Protein AF-0000000083150020 (afdb_homodimer)

Structure (mmCIF, N/CA/C/O backbone):
data_AF-0000000083150020-model_v1
#
loop_
_entity.id
_entity.type
_entity.pdbx_description
1 polymer 5-3-deoxyribonucleotidase
#
loop_
_atom_site.group_PDB
_atom_site.id
_atom_site.type_symbol
_atom_site.label_atom_id
_atom_site.label_alt_id
_atom_site.label_comp_id
_atom_site.label_asym_id
_atom_site.label_entity_id
_atom_site.label_seq_id
_atom_site.pdbx_PDB_ins_code
_atom_site.Cartn_x
_atom_site.Cartn_y
_atom_site.Cartn_z
_atom_site.occupancy
_atom_site.B_iso_or_equiv
_atom_site.auth_seq_id
_atom_site.auth_comp_id
_atom_site.auth_asym_id
_atom_site.auth_atom_id
_atom_site.pdbx_PDB_model_num
ATOM 1 N N . MET A 1 1 ? -13.023 14.008 -10.594 1 96.88 1 MET A N 1
ATOM 2 C CA . MET A 1 1 ? -11.562 13.961 -10.586 1 96.88 1 MET A CA 1
ATOM 3 C C . MET A 1 1 ? -11.062 12.82 -9.711 1 96.88 1 MET A C 1
ATOM 5 O O . MET A 1 1 ? -11.805 12.297 -8.875 1 96.88 1 MET A O 1
ATOM 9 N N . LEU A 1 2 ? -9.812 12.375 -9.945 1 98.44 2 LEU A N 1
ATOM 10 C CA . LEU A 1 2 ? -9.094 11.438 -9.086 1 98.44 2 LEU A CA 1
ATOM 11 C C . LEU A 1 2 ? -8.258 12.18 -8.047 1 98.44 2 LEU A C 1
ATOM 13 O O . LEU A 1 2 ? -7.285 12.852 -8.391 1 98.44 2 LEU A O 1
ATOM 17 N N . ILE A 1 3 ? -8.633 12.055 -6.797 1 98.75 3 ILE A N 1
ATOM 18 C CA . ILE A 1 3 ? -7.965 12.82 -5.754 1 98.75 3 ILE A CA 1
ATOM 19 C C . ILE A 1 3 ? -7.254 11.875 -4.789 1 98.75 3 ILE A C 1
ATOM 21 O O . ILE A 1 3 ? -7.863 10.938 -4.266 1 98.75 3 ILE A O 1
ATOM 25 N N . LEU A 1 4 ? -5.992 12.102 -4.598 1 98.88 4 LEU A N 1
ATOM 26 C CA . LEU A 1 4 ? -5.184 11.398 -3.607 1 98.88 4 LEU A CA 1
ATOM 27 C C . LEU A 1 4 ? -5.004 12.25 -2.352 1 98.88 4 LEU A C 1
ATOM 29 O O . LEU A 1 4 ? -4.648 13.43 -2.439 1 98.88 4 LEU A O 1
ATOM 33 N N . LEU A 1 5 ? -5.305 11.672 -1.233 1 98.94 5 LEU A N 1
ATOM 34 C CA . LEU A 1 5 ? -5.059 12.312 0.057 1 98.94 5 LEU A CA 1
ATOM 35 C C . LEU A 1 5 ? -3.92 11.617 0.796 1 98.94 5 LEU A C 1
ATOM 37 O O . LEU A 1 5 ? -3.982 10.414 1.055 1 98.94 5 LEU A O 1
ATOM 41 N N . ASP A 1 6 ? -2.895 12.406 1.093 1 98.88 6 ASP A N 1
ATOM 42 C CA . ASP A 1 6 ? -1.927 11.883 2.049 1 98.88 6 ASP A CA 1
ATOM 43 C C . ASP A 1 6 ? -2.58 11.625 3.404 1 98.88 6 ASP A C 1
ATOM 45 O O . ASP A 1 6 ? -3.592 12.242 3.74 1 98.88 6 ASP A O 1
ATOM 49 N N . GLN A 1 7 ? -1.971 10.703 4.145 1 98.75 7 GLN A N 1
ATOM 50 C CA . GLN A 1 7 ? -2.592 10.352 5.418 1 98.75 7 GLN A CA 1
ATOM 51 C C . GLN A 1 7 ? -1.974 11.148 6.562 1 98.75 7 GLN A C 1
ATOM 53 O O . GLN A 1 7 ? -2.65 11.969 7.195 1 98.75 7 GLN A O 1
ATOM 58 N N . ASP A 1 8 ? -0.666 10.984 6.785 1 97.62 8 ASP A N 1
ATOM 59 C CA . ASP A 1 8 ? 0.003 11.594 7.93 1 97.62 8 ASP A CA 1
ATOM 60 C C . ASP A 1 8 ? 0.143 13.102 7.754 1 97.62 8 ASP A C 1
ATOM 62 O O . ASP A 1 8 ? 0.681 13.562 6.746 1 97.62 8 ASP A O 1
ATOM 66 N N . ASN A 1 9 ? -0.433 13.812 8.742 1 98.06 9 ASN A N 1
ATOM 67 C CA . ASN A 1 9 ? -0.41 15.273 8.828 1 98.06 9 ASN A CA 1
ATOM 68 C C . ASN A 1 9 ? -1.318 15.906 7.777 1 98.06 9 ASN A C 1
ATOM 70 O O . ASN A 1 9 ? -1.277 17.125 7.57 1 98.06 9 ASN A O 1
ATOM 74 N N . VAL A 1 10 ? -2.141 15.086 7.121 1 98.88 10 VAL A N 1
ATOM 75 C CA . VAL A 1 10 ? -3.203 15.578 6.25 1 98.88 10 VAL A CA 1
ATOM 76 C C . VAL A 1 10 ? -4.555 15.078 6.75 1 98.88 10 VAL A C 1
ATOM 78 O O . VAL A 1 10 ? -5.461 15.875 7.016 1 98.88 10 VAL A O 1
ATOM 81 N N . LEU A 1 11 ? -4.691 13.797 6.941 1 98.94 11 LEU A N 1
ATOM 82 C CA . LEU A 1 11 ? -5.891 13.211 7.535 1 98.94 11 LEU A CA 1
ATOM 83 C C . LEU A 1 11 ? -5.668 12.898 9.008 1 98.94 11 LEU A C 1
ATOM 85 O O . LEU A 1 11 ? -6.523 13.195 9.852 1 98.94 11 LEU A O 1
ATOM 89 N N . ALA A 1 12 ? -4.543 12.242 9.281 1 98.75 12 ALA A N 1
ATOM 90 C CA . ALA A 1 12 ? -4.168 11.859 10.641 1 98.75 12 ALA A CA 1
ATOM 91 C C . ALA A 1 12 ? -3.186 12.859 11.242 1 98.75 12 ALA A C 1
ATOM 93 O O . ALA A 1 12 ? -2.191 13.227 10.602 1 98.75 12 ALA A O 1
ATOM 94 N N . ASP A 1 13 ? -3.416 13.25 12.398 1 98.44 13 ASP A N 1
ATOM 95 C CA . ASP A 1 13 ? -2.564 14.219 13.078 1 98.44 13 ASP A CA 1
ATOM 96 C C . ASP A 1 13 ? -1.34 13.547 13.688 1 98.44 13 ASP A C 1
ATOM 98 O O . ASP A 1 13 ? -1.298 13.305 14.898 1 98.44 13 ASP A O 1
ATOM 102 N N . PHE A 1 14 ? -0.353 13.312 12.875 1 97.44 14 PHE A N 1
ATOM 103 C CA . PHE A 1 14 ? 0.864 12.609 13.281 1 97.44 14 PHE A CA 1
ATOM 104 C C . PHE A 1 14 ? 1.6 13.391 14.367 1 97.44 14 PHE A C 1
ATOM 106 O O . PHE A 1 14 ? 2.057 12.805 15.352 1 97.44 14 PHE A O 1
ATOM 113 N N . LYS A 1 15 ? 1.674 14.68 14.242 1 95.94 15 LYS A N 1
ATOM 114 C CA . LYS A 1 15 ? 2.41 15.523 15.172 1 95.94 15 LYS A CA 1
ATOM 115 C C . LYS A 1 15 ? 1.833 15.422 16.578 1 95.94 15 LYS A C 1
ATOM 117 O O . LYS A 1 15 ? 2.566 15.18 17.547 1 95.94 15 LYS A O 1
ATOM 122 N N . SER A 1 16 ? 0.527 15.602 16.703 1 96.5 16 SER A N 1
ATOM 123 C CA . SER A 1 16 ? -0.12 15.508 18.016 1 96.5 16 SER A CA 1
ATOM 124 C C . SER A 1 16 ? 0.026 14.109 18.594 1 96.5 16 SER A C 1
ATOM 126 O O . SER A 1 16 ? 0.27 13.953 19.797 1 96.5 16 SER A O 1
ATOM 128 N N . GLY A 1 17 ? -0.148 13.117 17.75 1 96.94 17 GLY A N 1
ATOM 129 C CA . GLY A 1 17 ? 0.056 11.75 18.203 1 96.94 17 GLY A CA 1
ATOM 130 C C . GLY A 1 17 ? 1.46 11.5 18.719 1 96.94 17 GLY A C 1
ATOM 131 O O . GLY A 1 17 ? 1.64 10.867 19.766 1 96.94 17 GLY A O 1
ATOM 132 N N . PHE A 1 18 ? 2.43 12.008 17.969 1 96.88 18 PHE A N 1
ATOM 133 C CA . PHE A 1 18 ? 3.824 11.844 18.375 1 96.88 18 PHE A CA 1
ATOM 134 C C . PHE A 1 18 ? 4.074 12.453 19.75 1 96.88 18 PHE A C 1
ATOM 136 O O . PHE A 1 18 ? 4.68 11.82 20.609 1 96.88 18 PHE A O 1
ATOM 143 N N . ARG A 1 19 ? 3.562 13.641 19.938 1 96.94 19 ARG A N 1
ATOM 144 C CA . ARG A 1 19 ? 3.719 14.32 21.219 1 96.94 19 ARG A CA 1
ATOM 145 C C . ARG A 1 19 ? 3.082 13.508 22.344 1 96.94 19 ARG A C 1
ATOM 147 O O . ARG A 1 19 ? 3.68 13.344 23.422 1 96.94 19 ARG A O 1
ATOM 154 N N . ARG A 1 20 ? 1.925 13.055 22.094 1 97.25 20 ARG A N 1
ATOM 155 C CA . ARG A 1 20 ? 1.201 12.281 23.094 1 97.25 20 ARG A CA 1
ATOM 156 C C . ARG A 1 20 ? 1.968 11.023 23.469 1 97.25 20 ARG A C 1
ATOM 158 O O . ARG A 1 20 ? 2.154 10.734 24.656 1 97.25 20 ARG A O 1
ATOM 165 N N . HIS A 1 21 ? 2.395 10.281 22.484 1 97 21 HIS A N 1
ATOM 166 C CA . HIS A 1 21 ? 3.115 9.039 22.734 1 97 21 HIS A CA 1
ATOM 167 C C . HIS A 1 21 ? 4.457 9.305 23.406 1 97 21 HIS A C 1
ATOM 169 O O . HIS A 1 21 ? 4.875 8.547 24.297 1 97 21 HIS A O 1
ATOM 175 N N . TRP A 1 22 ? 5.117 10.367 22.938 1 97.69 22 TRP A N 1
ATOM 176 C CA . TRP A 1 22 ? 6.379 10.734 23.578 1 97.69 22 TRP A CA 1
ATOM 177 C C . TRP A 1 22 ? 6.18 11.031 25.047 1 97.69 22 TRP A C 1
ATOM 179 O O . TRP A 1 22 ? 6.91 10.508 25.906 1 97.69 22 TRP A O 1
ATOM 189 N N . ARG A 1 23 ? 5.238 11.844 25.359 1 97.56 23 ARG A N 1
ATOM 190 C CA . ARG A 1 23 ? 4.941 12.203 26.734 1 97.56 23 ARG A CA 1
ATOM 191 C C . ARG A 1 23 ? 4.582 10.969 27.562 1 97.56 23 ARG A C 1
ATOM 193 O O . ARG A 1 23 ? 4.98 10.852 28.719 1 97.56 23 ARG A O 1
ATOM 200 N N . GLY A 1 24 ? 3.762 10.109 27.016 1 96.62 24 GLY A N 1
ATOM 201 C CA . GLY A 1 24 ? 3.414 8.875 27.688 1 96.62 24 GLY A CA 1
ATOM 202 C C . GLY A 1 24 ? 4.621 8.016 28.016 1 96.62 24 GLY A C 1
ATOM 203 O O . GLY A 1 24 ? 4.676 7.391 29.078 1 96.62 24 GLY A O 1
ATOM 204 N N . ARG A 1 25 ? 5.602 7.965 27.156 1 95.88 25 ARG A N 1
ATOM 205 C CA . ARG A 1 25 ? 6.758 7.086 27.297 1 95.88 25 ARG A CA 1
ATOM 206 C C . ARG A 1 25 ? 7.809 7.707 28.203 1 95.88 25 ARG A C 1
ATOM 208 O O . ARG A 1 25 ? 8.438 7.004 29 1 95.88 25 ARG A O 1
ATOM 215 N N . PHE A 1 26 ? 7.965 9.094 28.109 1 96.5 26 PHE A N 1
ATOM 216 C CA . PHE A 1 26 ? 9.141 9.688 28.75 1 96.5 26 PHE A CA 1
ATOM 217 C C . PHE A 1 26 ? 8.727 10.625 29.875 1 96.5 26 PHE A C 1
ATOM 219 O O . PHE A 1 26 ? 9.57 11.125 30.625 1 96.5 26 PHE A O 1
ATOM 226 N N . GLY A 1 27 ? 7.48 10.898 29.938 1 97.19 27 GLY A N 1
ATOM 227 C CA . GLY A 1 27 ? 6.973 11.727 31.016 1 97.19 27 GLY A CA 1
ATOM 228 C C . GLY A 1 27 ? 7.215 13.203 30.812 1 97.19 27 GLY A C 1
ATOM 229 O O . GLY A 1 27 ? 7.004 14.008 31.719 1 97.19 27 GLY A O 1
ATOM 230 N N . GLU A 1 28 ? 7.742 13.516 29.656 1 97.31 28 GLU A N 1
ATOM 231 C CA . GLU A 1 28 ? 8 14.906 29.297 1 97.31 28 GLU A CA 1
ATOM 232 C C . GLU A 1 28 ? 7.734 15.148 27.812 1 97.31 28 GLU A C 1
ATOM 234 O O . GLU A 1 28 ? 7.562 14.203 27.047 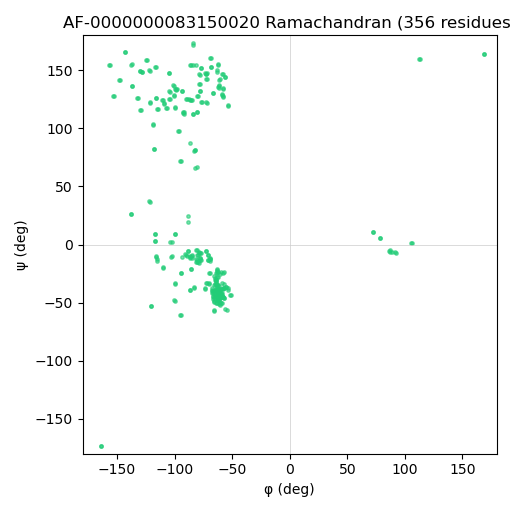1 97.31 28 GLU A O 1
ATOM 239 N N . ASP A 1 29 ? 7.672 16.359 27.516 1 96.81 29 ASP A N 1
ATOM 240 C CA . ASP A 1 29 ? 7.426 16.719 26.125 1 96.81 29 ASP A CA 1
ATOM 241 C C . ASP A 1 29 ? 8.656 16.453 25.25 1 96.81 29 ASP A C 1
ATOM 243 O O . ASP A 1 29 ? 9.789 16.625 25.703 1 96.81 29 ASP A O 1
ATOM 247 N N . ALA A 1 30 ? 8.312 16 24.047 1 96.62 30 ALA A N 1
ATOM 248 C CA . ALA A 1 30 ? 9.406 15.875 23.094 1 96.62 30 ALA A CA 1
ATOM 249 C C . ALA A 1 30 ? 10.062 17.234 22.812 1 96.62 30 ALA A C 1
ATOM 251 O O . ALA A 1 30 ? 9.375 18.25 22.688 1 96.62 30 ALA A O 1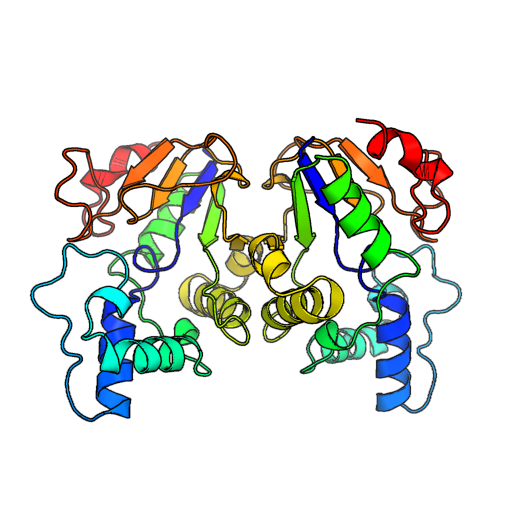
ATOM 252 N N . PRO A 1 31 ? 11.344 17.281 22.781 1 96.81 31 PRO A N 1
ATOM 253 C CA . PRO A 1 31 ? 12.023 18.547 22.5 1 96.81 31 PRO A CA 1
ATOM 254 C C . PRO A 1 31 ? 12.078 18.875 21.016 1 96.81 31 PRO A C 1
ATOM 256 O O . PRO A 1 31 ? 13.156 18.969 20.422 1 96.81 31 PRO A O 1
ATOM 259 N N . ILE A 1 32 ? 10.977 19.125 20.391 1 95.5 32 ILE A N 1
ATOM 260 C CA . ILE A 1 32 ? 10.891 19.312 18.938 1 95.5 32 ILE A CA 1
ATOM 261 C C . ILE A 1 32 ? 10.406 20.734 18.625 1 95.5 32 ILE A C 1
ATOM 263 O O . ILE A 1 32 ? 10.25 21.094 17.469 1 95.5 32 ILE A O 1
ATOM 267 N N . GLU A 1 33 ? 10.203 21.547 19.625 1 92.5 33 GLU A N 1
ATOM 268 C CA . GLU A 1 33 ? 9.695 22.891 19.422 1 92.5 33 GLU A CA 1
ATOM 269 C C . GLU A 1 33 ? 10.758 23.797 18.781 1 92.5 33 GLU A C 1
ATOM 271 O O . GLU A 1 33 ? 11.953 23.594 19.016 1 92.5 33 GLU A O 1
ATOM 276 N N . GLY A 1 34 ? 10.344 24.734 17.984 1 92 34 GLY A N 1
ATOM 277 C CA . GLY A 1 34 ? 11.25 25.703 17.359 1 92 34 GLY A CA 1
ATOM 278 C C . GLY A 1 34 ? 11.828 25.219 16.047 1 92 34 GLY A C 1
ATOM 279 O O . GLY A 1 34 ? 12.656 25.906 15.445 1 92 34 GLY A O 1
ATOM 280 N N . LYS A 1 35 ? 11.602 24.031 15.68 1 93.75 35 LYS A N 1
ATOM 281 C CA . LYS A 1 35 ? 12.133 23.469 14.438 1 93.75 35 LYS A CA 1
ATOM 282 C C . LYS A 1 35 ? 11.008 22.984 13.523 1 93.75 35 LYS A C 1
ATOM 284 O O . LYS A 1 35 ? 11.117 21.922 12.914 1 93.75 35 LYS A O 1
ATOM 289 N N . GLU A 1 36 ? 9.93 23.734 13.539 1 93.31 36 GLU A N 1
ATOM 290 C CA . GLU A 1 36 ? 8.711 23.328 12.852 1 93.31 36 GLU A CA 1
ATOM 291 C C . GLU A 1 36 ? 8.891 23.375 11.336 1 93.31 36 GLU A C 1
ATOM 293 O O . GLU A 1 36 ? 8.078 22.828 10.594 1 93.31 36 GLU A O 1
ATOM 298 N N . HIS A 1 37 ? 9.992 24 10.867 1 94.19 37 HIS A N 1
ATOM 299 C CA . HIS A 1 37 ? 10.273 24.094 9.445 1 94.19 37 HIS A CA 1
ATOM 300 C C . HIS A 1 37 ? 10.82 22.781 8.891 1 94.19 37 HIS A C 1
ATOM 302 O O . HIS A 1 37 ? 10.891 22.594 7.676 1 94.19 37 HIS A O 1
ATOM 308 N N . ILE A 1 38 ? 11.195 21.938 9.797 1 95.69 38 ILE A N 1
ATOM 309 C CA . ILE A 1 38 ? 11.734 20.641 9.422 1 95.69 38 ILE A CA 1
ATOM 310 C C . ILE A 1 38 ? 10.594 19.641 9.242 1 95.69 38 ILE A C 1
ATOM 312 O O . ILE A 1 38 ? 9.789 19.438 10.148 1 95.69 38 ILE A O 1
ATOM 316 N N . PHE A 1 39 ? 10.516 19.031 8.125 1 95.5 39 PHE A N 1
ATOM 317 C CA . PHE 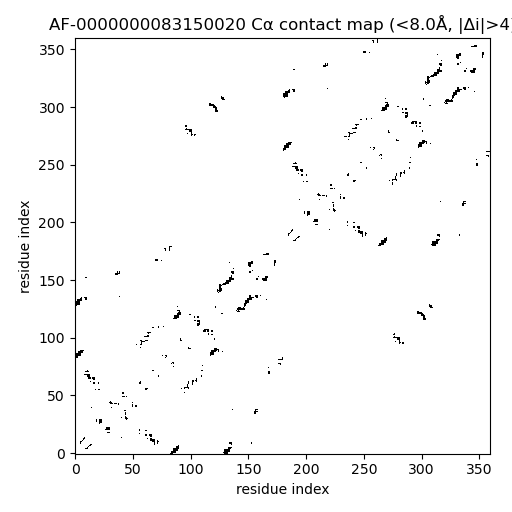A 1 39 ? 9.406 18.156 7.77 1 95.5 39 PHE A CA 1
ATOM 318 C C . PHE A 1 39 ? 9.383 16.922 8.664 1 95.5 39 PHE A C 1
ATOM 320 O O . PHE A 1 39 ? 8.375 16.641 9.32 1 95.5 39 PHE A O 1
ATOM 327 N N . TYR A 1 40 ? 10.492 16.172 8.688 1 94.12 40 TYR A N 1
ATOM 328 C CA . TYR A 1 40 ? 10.516 14.938 9.469 1 94.12 40 TYR A CA 1
ATOM 329 C C . TYR A 1 40 ? 10.672 15.242 10.961 1 94.12 40 TYR A C 1
ATOM 331 O O . TYR A 1 40 ? 11.672 15.828 11.383 1 94.12 40 TYR A O 1
ATOM 339 N N . ILE A 1 41 ? 9.758 14.789 11.711 1 94.5 41 ILE A N 1
ATOM 340 C CA . ILE A 1 41 ? 9.727 15.102 13.141 1 94.5 41 ILE A CA 1
ATOM 341 C C . ILE A 1 41 ? 10.953 14.508 13.82 1 94.5 41 ILE A C 1
ATOM 343 O O . ILE A 1 41 ? 11.492 15.094 14.766 1 94.5 41 ILE A O 1
ATOM 347 N N . ARG A 1 42 ? 11.383 13.383 13.359 1 94.06 42 ARG A N 1
ATOM 348 C CA . ARG A 1 42 ? 12.586 12.766 13.914 1 94.06 42 ARG A CA 1
ATOM 349 C C . ARG A 1 42 ? 13.781 13.695 13.82 1 94.06 42 ARG A C 1
ATOM 351 O O . ARG A 1 42 ? 14.633 13.727 14.711 1 94.06 42 ARG A O 1
ATOM 358 N N . ASP A 1 43 ? 13.82 14.5 12.742 1 96.06 43 ASP A N 1
ATOM 359 C CA . ASP A 1 43 ? 14.953 15.383 12.492 1 96.06 43 ASP A CA 1
ATOM 360 C C . ASP A 1 43 ? 14.867 16.656 13.328 1 96.06 43 ASP A C 1
ATOM 362 O O . ASP A 1 43 ? 15.797 17.453 13.352 1 96.06 43 ASP A O 1
ATOM 366 N N . ARG A 1 44 ? 13.734 16.844 13.977 1 96.69 44 ARG A N 1
ATOM 367 C CA . ARG A 1 44 ? 13.57 17.969 14.898 1 96.69 44 ARG A CA 1
ATOM 368 C C . ARG A 1 44 ? 14.18 17.641 16.266 1 96.69 44 ARG A C 1
ATOM 370 O O . ARG A 1 44 ? 14.383 18.547 17.078 1 96.69 44 ARG A O 1
ATOM 377 N N . LEU A 1 45 ? 14.445 16.391 16.5 1 97.44 45 LEU A N 1
ATOM 378 C CA . LEU A 1 45 ? 15.023 15.938 17.75 1 97.44 45 LEU A CA 1
ATOM 379 C C . LEU A 1 45 ? 16.547 16.047 17.719 1 97.44 45 LEU A C 1
ATOM 381 O O . LEU A 1 45 ? 17.156 15.945 16.656 1 97.44 45 LEU A O 1
ATOM 385 N N . PRO A 1 46 ? 17.094 16.172 18.953 1 96.56 46 PRO A N 1
ATOM 386 C CA . PRO A 1 46 ? 18.547 15.953 19.016 1 96.56 46 PRO A CA 1
ATOM 387 C C . PRO A 1 46 ? 18.938 14.562 18.516 1 96.56 46 PRO A C 1
ATOM 389 O O . PRO A 1 46 ? 18.203 13.594 18.703 1 96.56 46 PRO A O 1
ATOM 392 N N . GLU A 1 47 ? 20.109 14.516 17.906 1 96 47 GLU A N 1
ATOM 393 C CA . GLU A 1 47 ? 20.578 13.305 17.25 1 96 47 GLU A CA 1
ATOM 394 C C . GLU A 1 47 ? 20.484 12.102 18.188 1 96 47 GLU A C 1
ATOM 396 O O . GLU A 1 47 ? 20.031 11.031 17.781 1 96 47 GLU A O 1
ATOM 401 N N . HIS A 1 48 ? 20.875 12.273 19.422 1 95.88 48 HIS A N 1
ATOM 402 C CA . HIS A 1 48 ? 20.922 11.164 20.359 1 95.88 48 HIS A CA 1
ATOM 403 C C . HIS A 1 48 ? 19.531 10.672 20.719 1 95.88 48 HIS A C 1
ATOM 405 O O . HIS A 1 48 ? 19.375 9.586 21.281 1 95.88 48 HIS A O 1
ATOM 411 N N . LEU A 1 49 ? 18.5 11.438 20.375 1 96.81 49 LEU A N 1
ATOM 412 C CA . LEU A 1 49 ? 17.125 11.078 20.719 1 96.81 49 LEU A CA 1
ATOM 413 C C . LEU A 1 49 ? 16.391 10.516 19.5 1 96.81 49 LEU A C 1
ATOM 415 O O . LEU A 1 49 ? 15.312 9.938 19.625 1 96.81 49 LEU A O 1
ATOM 419 N N . ARG A 1 50 ? 16.906 10.594 18.344 1 95.81 50 ARG A N 1
ATOM 420 C CA . ARG A 1 50 ? 16.25 10.227 17.078 1 95.81 50 ARG A CA 1
ATOM 421 C C . ARG A 1 50 ? 15.883 8.742 17.078 1 95.81 50 ARG A C 1
ATOM 423 O O . ARG A 1 50 ? 14.828 8.367 16.562 1 95.81 50 ARG A O 1
ATOM 430 N N . PRO A 1 51 ? 16.703 7.887 17.672 1 94.06 51 PRO A N 1
ATOM 431 C CA . PRO A 1 51 ? 16.312 6.477 17.703 1 94.06 51 PRO A CA 1
ATOM 432 C C . PRO A 1 51 ? 15.016 6.238 18.469 1 94.06 51 PRO A C 1
ATOM 434 O O . PRO A 1 51 ? 14.258 5.316 18.141 1 94.06 51 PRO A O 1
ATOM 437 N N . HIS A 1 52 ? 14.766 7.098 19.391 1 94.62 52 HIS A N 1
ATOM 438 C CA . HIS A 1 52 ? 13.547 6.957 20.172 1 94.62 52 HIS A CA 1
ATOM 439 C C . HIS A 1 52 ? 12.312 7.277 19.328 1 94.62 52 HIS A C 1
ATOM 441 O O . HIS A 1 52 ? 11.242 6.707 19.547 1 94.62 52 HIS A O 1
ATOM 447 N N . ALA A 1 53 ? 12.422 8.172 18.422 1 93.62 53 ALA A N 1
ATOM 448 C CA . ALA A 1 53 ? 11.32 8.461 17.5 1 93.62 53 ALA A CA 1
ATOM 449 C C . ALA A 1 53 ? 10.969 7.242 16.672 1 93.62 53 ALA A C 1
ATOM 451 O O . ALA A 1 53 ? 9.797 6.879 16.547 1 93.62 53 ALA A O 1
ATOM 452 N N . ALA A 1 54 ? 11.945 6.625 16.141 1 88.75 54 ALA A N 1
ATOM 453 C CA . ALA A 1 54 ? 11.758 5.414 15.352 1 88.75 54 ALA A CA 1
ATOM 454 C C . ALA A 1 54 ? 11.078 4.32 16.172 1 88.75 54 ALA A C 1
ATOM 456 O O . ALA A 1 54 ? 10.203 3.611 15.664 1 88.75 54 ALA A O 1
ATOM 457 N N . GLU A 1 55 ? 11.547 4.273 17.359 1 91.44 55 GLU A N 1
ATOM 458 C CA . GLU A 1 55 ? 10.945 3.293 18.25 1 91.44 55 GLU A CA 1
ATOM 459 C C . GLU A 1 55 ? 9.461 3.588 18.469 1 91.44 55 GLU A C 1
ATOM 461 O O . GLU A 1 55 ? 8.641 2.67 18.5 1 91.44 55 GLU A O 1
ATOM 466 N N . LEU A 1 56 ? 9.148 4.793 18.609 1 92.31 56 LEU A N 1
ATOM 467 C CA . LEU A 1 56 ? 7.766 5.188 18.859 1 92.31 56 LEU A CA 1
ATOM 468 C C . LEU A 1 56 ? 6.891 4.891 17.641 1 92.31 56 LEU A C 1
ATOM 470 O O . LEU A 1 56 ? 5.84 4.262 17.766 1 92.31 56 LEU A O 1
ATOM 474 N N . TYR A 1 57 ? 7.359 5.219 16.422 1 89 57 TYR A N 1
ATOM 475 C CA . TYR A 1 57 ? 6.609 4.965 15.195 1 89 57 TYR A CA 1
ATOM 476 C C . TYR A 1 57 ? 6.441 3.469 14.953 1 89 57 TYR A C 1
ATOM 478 O O . TYR A 1 57 ? 5.477 3.041 14.312 1 89 57 TYR A O 1
ATOM 486 N N . GLY A 1 58 ? 7.398 2.777 15.453 1 88.12 58 GLY A N 1
ATOM 487 C CA . GLY A 1 58 ? 7.383 1.34 15.234 1 88.12 58 GLY A CA 1
ATOM 488 C C . GLY A 1 58 ? 6.605 0.585 16.297 1 88.12 58 GLY A C 1
ATOM 489 O O . GLY A 1 58 ? 6.402 -0.626 16.188 1 88.12 58 GLY A O 1
ATOM 490 N N . ALA A 1 59 ? 6.176 1.302 17.297 1 89.81 59 ALA A N 1
ATOM 491 C CA . ALA A 1 59 ? 5.453 0.659 18.391 1 89.81 59 ALA A CA 1
ATOM 492 C C . ALA A 1 59 ? 4.047 0.257 17.969 1 89.81 59 ALA A C 1
ATOM 494 O O . ALA A 1 59 ? 3.416 0.949 17.156 1 89.81 59 ALA A O 1
ATOM 495 N N . VAL A 1 60 ? 3.596 -0.834 18.531 1 91.44 60 VAL A N 1
ATOM 496 C CA . VAL A 1 60 ? 2.258 -1.342 18.25 1 91.44 60 VAL A CA 1
ATOM 497 C C . VAL A 1 60 ? 1.218 -0.278 18.594 1 91.44 60 VAL A C 1
ATOM 499 O O . VAL A 1 60 ? 1.249 0.3 19.688 1 91.44 60 VAL A O 1
ATOM 502 N N . GLY A 1 61 ? 0.38 0.019 17.656 1 93.75 61 GLY A N 1
ATOM 503 C CA . GLY A 1 61 ? -0.775 0.863 17.922 1 93.75 61 GLY A CA 1
ATOM 504 C C . GLY A 1 61 ? -0.508 2.334 17.672 1 93.75 61 GLY A C 1
ATOM 505 O O . GLY A 1 61 ? -1.422 3.158 17.734 1 93.75 61 GLY A O 1
ATOM 506 N N . PHE A 1 62 ? 0.714 2.725 17.391 1 95.44 62 PHE A N 1
ATOM 507 C CA . PHE A 1 62 ? 1.059 4.133 17.219 1 95.44 62 PHE A CA 1
ATOM 508 C C . PHE A 1 62 ? 0.183 4.789 16.172 1 95.44 62 PHE A C 1
ATOM 510 O O . PHE A 1 62 ? -0.555 5.73 16.453 1 95.44 62 PHE A O 1
ATOM 517 N N . PHE A 1 63 ? 0.144 4.277 14.984 1 96.12 63 PHE A N 1
ATOM 518 C CA . PHE A 1 63 ? -0.535 4.926 13.867 1 96.12 63 PHE A CA 1
ATOM 519 C C . PHE A 1 63 ? -2.047 4.816 14.016 1 96.12 63 PHE A C 1
ATOM 521 O O . PHE A 1 63 ? -2.777 5.754 13.68 1 96.12 63 PHE A O 1
ATOM 528 N N . GLU A 1 64 ? -2.461 3.707 14.484 1 95.94 64 GLU A N 1
ATOM 529 C CA . GLU A 1 64 ? -3.895 3.498 14.68 1 95.94 64 GLU A CA 1
ATOM 530 C C . GLU A 1 64 ? -4.457 4.469 15.711 1 95.94 64 GLU A C 1
ATOM 532 O O . GLU A 1 64 ? -5.645 4.793 15.688 1 95.94 64 GLU A O 1
ATOM 537 N N . SER A 1 65 ? -3.633 4.953 16.594 1 97.31 65 SER A N 1
ATOM 538 C CA . SER A 1 65 ? -4.074 5.773 17.719 1 97.31 65 SER A CA 1
ATOM 539 C C . SER A 1 65 ? -4.074 7.254 17.344 1 97.31 65 SER A C 1
ATOM 541 O O . SER A 1 65 ? -4.531 8.094 18.125 1 97.31 65 SER A O 1
ATOM 543 N N . LEU A 1 66 ? -3.568 7.629 16.266 1 98.06 66 LEU A N 1
ATOM 544 C CA . LEU A 1 66 ? -3.424 9.039 15.906 1 98.06 66 LEU A CA 1
ATOM 545 C C . LEU A 1 66 ? -4.785 9.719 15.82 1 98.06 66 LEU A C 1
ATOM 547 O O . LEU A 1 66 ? -5.746 9.125 15.312 1 98.06 66 LEU A O 1
ATOM 551 N N . PRO A 1 67 ? -4.918 10.875 16.375 1 98.5 67 PRO A N 1
ATOM 552 C CA . PRO A 1 67 ? -6.164 11.617 16.156 1 98.5 67 PRO A CA 1
ATOM 553 C C . PRO A 1 67 ? -6.316 12.102 14.711 1 98.5 67 PRO A C 1
ATOM 555 O O . PRO A 1 67 ? -5.336 12.156 13.969 1 98.5 67 PRO A O 1
ATOM 558 N N . SER A 1 68 ? -7.496 12.406 14.312 1 98.81 68 SER A N 1
ATOM 559 C CA . SER A 1 68 ? -7.723 12.984 12.992 1 98.81 68 SER A CA 1
ATOM 560 C C . SER A 1 68 ? -7.375 14.469 12.969 1 98.81 68 SER A C 1
ATOM 562 O O . SER A 1 68 ? -7.527 15.164 13.977 1 98.81 68 SER A O 1
ATOM 564 N N . MET A 1 69 ? -6.875 14.953 11.859 1 98.81 69 MET A N 1
ATOM 565 C CA . MET A 1 69 ? -6.746 16.391 11.672 1 98.81 69 MET A CA 1
ATOM 566 C C . MET A 1 69 ? -8.109 17.078 11.734 1 98.81 69 MET A C 1
ATOM 568 O O . MET A 1 69 ? -9.102 16.531 11.227 1 98.81 69 MET A O 1
ATOM 572 N N . PRO A 1 70 ? -8.164 18.266 12.336 1 98.56 70 PRO A N 1
ATOM 573 C CA . PRO A 1 70 ? -9.453 18.953 12.383 1 98.56 70 PRO A CA 1
ATOM 574 C C . PRO A 1 70 ? -10.102 19.109 11.008 1 98.56 70 PRO A C 1
ATOM 576 O O . PRO A 1 70 ? -9.477 19.641 10.094 1 98.56 70 PRO A O 1
ATOM 579 N N . GLY A 1 71 ? -11.289 18.531 10.867 1 98.69 71 GLY A N 1
ATOM 580 C CA . GLY A 1 71 ? -12.078 18.672 9.656 1 98.69 71 GLY A CA 1
ATOM 581 C C . GLY A 1 71 ? -11.727 17.656 8.586 1 98.69 71 GLY A C 1
ATOM 582 O O . GLY A 1 71 ? -12.359 17.609 7.527 1 98.69 71 GLY A O 1
ATOM 583 N N . ALA A 1 72 ? -10.734 16.844 8.766 1 98.81 72 ALA A N 1
ATOM 584 C CA . ALA A 1 72 ? -10.195 15.961 7.727 1 98.81 72 ALA A CA 1
ATOM 585 C C . ALA A 1 72 ? -11.219 14.914 7.312 1 98.81 72 ALA A C 1
ATOM 587 O O . ALA A 1 72 ? -11.414 14.664 6.117 1 98.81 72 ALA A O 1
ATOM 588 N N . VAL A 1 73 ? -11.828 14.305 8.289 1 98.81 73 VAL A N 1
ATOM 589 C CA . VAL A 1 73 ? -12.789 13.242 8.016 1 98.81 73 VAL A CA 1
ATOM 590 C C . VAL A 1 73 ? -13.961 13.797 7.219 1 98.81 73 VAL A C 1
ATOM 592 O O . VAL A 1 73 ? -14.344 13.234 6.191 1 98.81 73 VAL A O 1
ATOM 595 N N . GLU A 1 74 ? -14.469 14.898 7.672 1 98.56 74 GLU A N 1
ATOM 596 C CA . GLU A 1 74 ? -15.562 15.562 6.965 1 98.56 74 GLU A CA 1
ATOM 597 C C . GLU A 1 74 ? -15.148 15.938 5.543 1 98.56 74 GLU A C 1
ATOM 599 O O . GLU A 1 74 ? -15.922 15.766 4.602 1 98.56 74 GLU A O 1
ATOM 604 N N . ALA A 1 75 ? -13.977 16.453 5.395 1 98.75 75 ALA A N 1
ATOM 605 C CA . ALA A 1 75 ? -13.484 16.875 4.086 1 98.75 75 ALA A CA 1
ATOM 606 C C . ALA A 1 75 ? -13.367 15.688 3.133 1 98.75 75 ALA A C 1
ATOM 608 O O . ALA A 1 75 ? -13.773 15.781 1.971 1 98.75 75 ALA A O 1
ATOM 609 N N . ALA A 1 76 ? -12.828 14.602 3.6 1 98.81 76 ALA A N 1
ATOM 610 C CA . ALA A 1 76 ? -12.703 13.406 2.771 1 98.81 76 ALA A CA 1
ATOM 611 C C . ALA A 1 76 ? -14.062 12.953 2.256 1 98.81 76 ALA A C 1
ATOM 613 O O . ALA A 1 76 ? -14.219 12.664 1.066 1 98.81 76 ALA A O 1
ATOM 614 N N . HIS A 1 77 ? -14.992 12.938 3.135 1 98.62 77 HIS A N 1
ATOM 615 C CA . HIS A 1 77 ? -16.328 12.531 2.746 1 98.62 77 HIS A CA 1
ATOM 616 C C . HIS A 1 77 ? -16.969 13.547 1.799 1 98.62 77 HIS A C 1
ATOM 618 O O . HIS A 1 77 ? -17.688 13.172 0.872 1 98.62 77 HIS A O 1
ATOM 624 N N . ALA A 1 78 ? -16.734 14.789 2.072 1 98.5 78 ALA A N 1
ATOM 625 C CA . ALA A 1 78 ? -17.281 15.836 1.217 1 98.5 78 ALA A CA 1
ATOM 626 C C . ALA A 1 78 ? -16.734 15.734 -0.204 1 98.5 78 ALA A C 1
ATOM 628 O O . ALA A 1 78 ? -17.469 15.93 -1.175 1 98.5 78 ALA A O 1
ATOM 629 N N . LEU A 1 79 ? -15.477 15.406 -0.332 1 98.44 79 LEU A N 1
ATOM 630 C CA . LEU A 1 79 ? -14.875 15.242 -1.651 1 98.44 79 LEU A CA 1
ATOM 631 C C . LEU A 1 79 ? -15.508 14.07 -2.395 1 98.44 79 LEU A C 1
ATOM 633 O O . LEU A 1 79 ? -15.797 14.172 -3.59 1 98.44 79 LEU A O 1
ATOM 637 N N . LEU A 1 80 ? 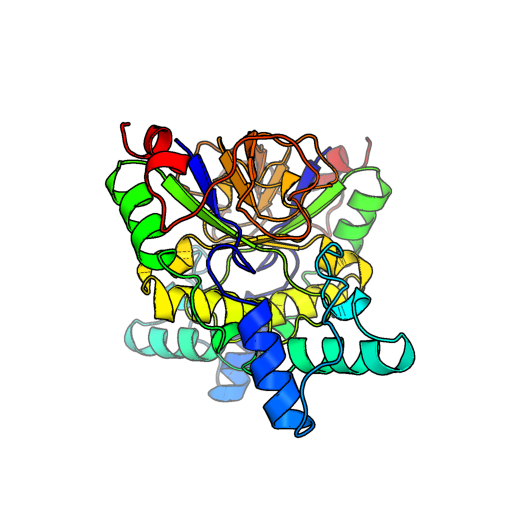-15.664 13.031 -1.676 1 97.44 80 LEU A N 1
ATOM 638 C CA . LEU A 1 80 ? -16.328 11.875 -2.262 1 97.44 80 LEU A CA 1
ATOM 639 C C . LEU A 1 80 ? -17.75 12.211 -2.676 1 97.44 80 LEU A C 1
ATOM 641 O O . LEU A 1 80 ? -18.188 11.852 -3.771 1 97.44 80 LEU A O 1
ATOM 645 N N . ALA A 1 81 ? -18.453 12.898 -1.836 1 97.06 81 ALA A N 1
ATOM 646 C CA . ALA A 1 81 ? -19.844 13.281 -2.086 1 97.06 81 ALA A CA 1
ATOM 647 C C . ALA A 1 81 ? -19.938 14.227 -3.277 1 97.06 81 ALA A C 1
ATOM 649 O O . ALA A 1 81 ? -20.953 14.242 -3.984 1 97.06 81 ALA A O 1
ATOM 650 N N . ALA A 1 82 ? -18.922 14.992 -3.469 1 97.56 82 ALA A N 1
ATOM 651 C CA . ALA A 1 82 ? -18.906 15.945 -4.57 1 97.56 82 ALA A CA 1
ATOM 652 C C . ALA A 1 82 ? -18.719 15.234 -5.91 1 97.56 82 ALA A C 1
ATOM 654 O O . ALA A 1 82 ? -18.734 15.875 -6.965 1 97.56 82 ALA A O 1
ATOM 655 N N . GLY A 1 83 ? -18.484 13.891 -5.914 1 97 83 GLY A N 1
ATOM 656 C CA . GLY A 1 83 ? -18.438 13.109 -7.137 1 97 83 GLY A CA 1
ATOM 657 C C . GLY A 1 83 ? -17.031 12.695 -7.539 1 97 83 GLY A C 1
ATOM 658 O O . GLY A 1 83 ? -16.844 12.07 -8.586 1 97 83 GLY A O 1
ATOM 659 N N . HIS A 1 84 ? -15.992 13.039 -6.75 1 97.88 84 HIS A N 1
ATOM 660 C CA . HIS A 1 84 ? -14.617 12.648 -7.035 1 97.88 84 HIS A CA 1
ATOM 661 C C . HIS A 1 84 ? -14.367 11.195 -6.66 1 97.88 84 HIS A C 1
ATOM 663 O O . HIS A 1 84 ? -15.141 10.609 -5.895 1 97.88 84 HIS A O 1
ATOM 669 N N . ASP A 1 85 ? -13.5 10.508 -7.258 1 98.06 85 ASP A N 1
ATOM 670 C CA . ASP A 1 85 ? -12.891 9.297 -6.719 1 98.06 85 ASP A CA 1
ATOM 671 C C . ASP A 1 85 ? -11.719 9.625 -5.797 1 98.06 85 ASP A C 1
ATOM 673 O O . ASP A 1 85 ? -10.703 10.148 -6.25 1 98.06 85 ASP A O 1
ATOM 677 N N . VAL A 1 86 ? -11.867 9.352 -4.539 1 98.69 86 VAL A N 1
ATOM 678 C CA . VAL A 1 86 ? -10.906 9.758 -3.52 1 98.69 86 VAL A CA 1
ATOM 679 C C . VAL A 1 86 ? -10.18 8.531 -2.971 1 98.69 86 VAL A C 1
ATOM 681 O O . VAL A 1 86 ? -10.82 7.551 -2.584 1 98.69 86 VAL A O 1
ATOM 684 N N . ARG A 1 87 ? -8.875 8.523 -3.021 1 98.81 87 ARG A N 1
ATOM 685 C CA . ARG A 1 87 ? -8.039 7.488 -2.424 1 98.81 87 ARG A CA 1
ATOM 686 C C . ARG A 1 87 ? -7.078 8.078 -1.398 1 98.81 87 ARG A C 1
ATOM 688 O O . ARG A 1 87 ? -6.719 9.258 -1.483 1 98.81 87 ARG A O 1
ATOM 695 N N . ILE A 1 88 ? -6.777 7.289 -0.438 1 98.88 88 ILE A N 1
ATOM 696 C CA . ILE A 1 88 ? -5.695 7.637 0.479 1 98.88 88 ILE A CA 1
ATOM 697 C C . ILE A 1 88 ? -4.371 7.098 -0.055 1 98.88 88 ILE A C 1
ATOM 699 O O . ILE A 1 88 ? -4.27 5.918 -0.401 1 98.88 88 ILE A O 1
ATOM 703 N N . CYS A 1 89 ? -3.408 7.941 -0.205 1 98.81 89 CYS A N 1
ATOM 704 C CA . CYS A 1 89 ? -2.08 7.574 -0.68 1 98.81 89 CYS A CA 1
ATOM 705 C C . CYS A 1 89 ? -1.021 7.887 0.37 1 98.81 89 CYS A C 1
ATOM 707 O O . CYS A 1 89 ? -0.648 9.047 0.556 1 98.81 89 CYS A O 1
ATOM 709 N N . THR A 1 90 ? -0.559 6.852 1.055 1 98.06 90 THR A N 1
ATOM 710 C CA . THR A 1 90 ? 0.302 7.051 2.215 1 98.06 90 THR A CA 1
ATOM 711 C C . THR A 1 90 ? 1.574 6.215 2.094 1 98.06 90 THR A C 1
ATOM 713 O O . THR A 1 90 ? 1.587 5.191 1.41 1 98.06 90 THR A O 1
ATOM 716 N N . ALA A 1 91 ? 2.637 6.707 2.639 1 95.06 91 ALA A N 1
ATOM 717 C CA . ALA A 1 91 ? 3.916 6.004 2.637 1 95.06 91 ALA A CA 1
ATOM 718 C C . ALA A 1 91 ? 4.156 5.293 3.967 1 95.06 91 ALA A C 1
ATOM 720 O O . ALA A 1 91 ? 3.893 5.855 5.031 1 95.06 91 ALA A O 1
ATOM 721 N N . PRO A 1 92 ? 4.586 4.035 3.869 1 88.69 92 PRO A N 1
ATOM 722 C CA . PRO A 1 92 ? 5.016 3.418 5.125 1 88.69 92 PRO A CA 1
ATOM 723 C C . PRO A 1 92 ? 6.301 4.031 5.68 1 88.69 92 PRO A C 1
ATOM 725 O O . PRO A 1 92 ? 7.09 4.602 4.922 1 88.69 92 PRO A O 1
ATOM 728 N N . VAL A 1 93 ? 6.402 3.934 6.973 1 80.31 93 VAL A N 1
ATOM 729 C CA . VAL A 1 93 ? 7.68 4.332 7.562 1 80.31 93 VAL A CA 1
ATOM 730 C C . VAL A 1 93 ? 8.664 3.17 7.488 1 80.31 93 VAL A C 1
ATOM 732 O O . VAL A 1 93 ? 8.297 2.053 7.125 1 80.31 93 VAL A O 1
ATOM 735 N N . ASN A 1 94 ? 9.883 3.387 7.801 1 77.19 94 ASN A N 1
ATOM 736 C CA . ASN A 1 94 ? 10.922 2.369 7.695 1 77.19 94 ASN A CA 1
ATOM 737 C C . ASN A 1 94 ? 10.688 1.219 8.664 1 77.19 94 ASN A C 1
ATOM 739 O O . ASN A 1 94 ? 11.031 0.073 8.375 1 77.19 94 ASN A O 1
ATOM 743 N N . GLN A 1 95 ? 10.172 1.463 9.836 1 72.88 95 GLN A N 1
ATOM 744 C CA . GLN A 1 95 ? 9.758 0.408 10.758 1 72.88 95 GLN A CA 1
ATOM 745 C C . GLN A 1 95 ? 8.328 -0.035 10.477 1 72.88 95 GLN A C 1
ATOM 747 O O . GLN A 1 95 ? 7.395 0.383 11.172 1 72.88 95 GLN A O 1
ATOM 752 N N . TYR A 1 96 ? 8.172 -0.951 9.602 1 70.06 96 TYR A N 1
ATOM 753 C CA . TYR A 1 96 ? 6.926 -1.202 8.891 1 70.06 96 TYR A CA 1
ATOM 754 C C . TYR A 1 96 ? 6.094 -2.26 9.602 1 70.06 96 TYR A C 1
ATOM 756 O O . TYR A 1 96 ? 4.898 -2.402 9.336 1 70.06 96 TYR A O 1
ATOM 764 N N . ARG A 1 97 ? 6.586 -2.936 10.531 1 79.75 97 ARG A N 1
ATOM 765 C CA . ARG A 1 97 ? 5.934 -4.156 10.992 1 79.75 97 ARG A CA 1
ATOM 766 C C . ARG A 1 97 ? 4.477 -3.895 11.359 1 79.75 97 ARG A C 1
ATOM 768 O O . ARG A 1 97 ? 3.588 -4.656 10.977 1 79.75 97 ARG A O 1
ATOM 775 N N . TYR A 1 98 ? 4.203 -2.768 11.938 1 86.25 98 TYR A N 1
ATOM 776 C CA . TYR A 1 98 ? 2.834 -2.52 12.375 1 86.25 98 TYR A CA 1
ATOM 777 C C . TYR A 1 98 ? 2.221 -1.352 11.609 1 86.25 98 TYR A C 1
ATOM 779 O O . TYR A 1 98 ? 0.997 -1.21 11.562 1 86.25 98 TYR A O 1
ATOM 787 N N . CYS A 1 99 ? 3.08 -0.642 10.961 1 90.94 99 CYS A N 1
ATOM 788 C CA . CYS A 1 99 ? 2.717 0.652 10.391 1 90.94 99 CYS A CA 1
ATOM 789 C C . CYS A 1 99 ? 1.646 0.496 9.32 1 90.94 99 CYS A C 1
ATOM 791 O O . CYS A 1 99 ? 0.566 1.08 9.422 1 90.94 99 CYS A O 1
ATOM 793 N N . ALA A 1 100 ? 1.837 -0.382 8.391 1 92.44 100 ALA A N 1
ATOM 794 C CA . ALA A 1 100 ? 0.968 -0.477 7.223 1 92.44 100 ALA A CA 1
ATOM 795 C C . ALA A 1 100 ? -0.441 -0.91 7.617 1 92.44 100 ALA A C 1
ATOM 797 O O . ALA A 1 100 ? -1.425 -0.278 7.227 1 92.44 100 ALA A O 1
ATOM 798 N N . GLY A 1 101 ? -0.486 -1.971 8.422 1 92.81 101 GLY A N 1
ATOM 799 C CA . GLY A 1 101 ? -1.784 -2.434 8.891 1 92.81 101 GLY A CA 1
ATOM 800 C C . GLY A 1 101 ? -2.506 -1.417 9.75 1 92.81 101 GLY A C 1
ATOM 801 O O . GLY A 1 101 ? -3.727 -1.269 9.656 1 92.81 101 GLY A O 1
ATOM 802 N N . GLU A 1 102 ? -1.803 -0.692 10.547 1 94.88 102 GLU A N 1
ATOM 803 C CA . GLU A 1 102 ? -2.393 0.294 11.445 1 94.88 102 GLU A CA 1
ATOM 804 C C . GLU A 1 102 ? -2.91 1.505 10.672 1 94.88 102 GLU A C 1
ATOM 806 O O . GLU A 1 102 ? -3.908 2.113 11.062 1 94.88 102 GLU A O 1
ATOM 811 N N . LYS A 1 103 ? -2.225 1.835 9.586 1 96.56 103 LYS A N 1
ATOM 812 C CA . LYS A 1 103 ? -2.717 2.924 8.75 1 96.56 103 LYS A CA 1
ATOM 813 C C . LYS A 1 103 ? -4.055 2.566 8.109 1 96.56 103 LYS A C 1
ATOM 815 O O . LYS A 1 103 ? -4.961 3.398 8.047 1 96.56 103 LYS A O 1
ATOM 820 N N . ILE A 1 104 ? -4.195 1.356 7.695 1 96.31 104 ILE A N 1
ATOM 821 C CA . ILE A 1 104 ? -5.469 0.897 7.152 1 96.31 104 ILE A CA 1
ATOM 822 C C . ILE A 1 104 ? -6.523 0.872 8.25 1 96.31 104 ILE A C 1
ATOM 824 O O . ILE A 1 104 ? -7.656 1.313 8.047 1 96.31 104 ILE A O 1
ATOM 828 N N . ALA A 1 105 ? -6.113 0.415 9.406 1 96.06 105 ALA A N 1
ATOM 829 C CA . ALA A 1 105 ? -7.027 0.374 10.539 1 96.06 105 ALA A CA 1
ATOM 830 C C . ALA A 1 105 ? -7.496 1.775 10.922 1 96.06 105 ALA A C 1
ATOM 832 O O . ALA A 1 105 ? -8.664 1.976 11.266 1 96.06 105 ALA A O 1
ATOM 833 N N . TRP A 1 106 ? -6.586 2.707 10.867 1 97.94 106 TRP A N 1
ATOM 834 C CA . TRP A 1 106 ? -6.934 4.094 11.148 1 97.94 106 TRP A CA 1
ATOM 835 C C . TRP A 1 106 ? -8.016 4.59 10.195 1 97.94 106 TRP A C 1
ATOM 837 O O . TRP A 1 106 ? -8.984 5.219 10.617 1 97.94 106 TRP A O 1
ATOM 847 N N . VAL A 1 107 ? -7.859 4.277 8.945 1 98.25 107 VAL A N 1
ATOM 848 C CA . VAL A 1 107 ? -8.82 4.684 7.926 1 98.25 107 VAL A CA 1
ATOM 849 C C . VAL A 1 107 ? -10.172 4.035 8.211 1 98.25 107 VAL A C 1
ATOM 851 O O . VAL A 1 107 ? -11.211 4.695 8.133 1 98.25 107 VAL A O 1
ATOM 854 N N . GLU A 1 108 ? -10.117 2.793 8.516 1 97.5 108 GLU A N 1
ATOM 855 C CA . GLU A 1 108 ? -11.352 2.09 8.852 1 97.5 108 GLU A CA 1
ATOM 856 C C . GLU A 1 108 ? -12.07 2.754 10.023 1 97.5 108 GLU A C 1
ATOM 858 O O . GLU A 1 108 ? -13.273 2.992 9.969 1 97.5 108 GLU A O 1
ATOM 863 N N . GLN A 1 109 ? -11.352 3.066 11.008 1 98 109 GLN A N 1
ATOM 864 C CA . GLN A 1 109 ? -11.891 3.639 12.234 1 98 109 GLN A CA 1
ATOM 865 C C . GLN A 1 109 ? -12.492 5.016 11.984 1 98 109 GLN A C 1
ATOM 867 O O . GLN A 1 109 ? -13.555 5.348 12.516 1 98 109 GLN A O 1
ATOM 872 N N . HIS A 1 110 ? -11.883 5.809 11.18 1 98.75 110 HIS A N 1
ATOM 873 C CA . HIS A 1 110 ? -12.234 7.219 11.086 1 98.75 110 HIS A CA 1
ATOM 874 C C . HIS A 1 110 ? -13.133 7.484 9.875 1 98.75 110 HIS A C 1
ATOM 876 O O . HIS A 1 110 ? -14.031 8.32 9.938 1 98.75 110 HIS A O 1
ATOM 882 N N . LEU A 1 111 ? -12.883 6.715 8.836 1 98.56 111 LEU A N 1
ATOM 883 C CA . LEU A 1 111 ? -13.602 7.016 7.605 1 98.56 111 LEU A CA 1
ATOM 884 C C . LEU A 1 111 ? -14.633 5.93 7.297 1 98.56 111 LEU A C 1
ATOM 886 O O . LEU A 1 111 ? -15.555 6.152 6.512 1 98.56 111 LEU A O 1
ATOM 890 N N . GLY A 1 112 ? -14.461 4.727 7.922 1 97.62 112 GLY A N 1
ATOM 891 C CA . GLY A 1 112 ? -15.398 3.639 7.707 1 97.62 112 GLY A CA 1
ATOM 892 C C . GLY A 1 112 ? -14.797 2.467 6.961 1 97.62 112 GLY A C 1
ATOM 893 O O . GLY A 1 112 ? -13.812 2.627 6.238 1 97.62 112 GLY A O 1
ATOM 894 N N . ALA A 1 113 ? -15.406 1.334 7.09 1 95.56 113 ALA A N 1
ATOM 895 C CA . ALA A 1 113 ? -14.898 0.073 6.555 1 95.56 113 ALA A CA 1
ATOM 896 C C . ALA A 1 113 ? -14.742 0.147 5.039 1 95.56 113 ALA A C 1
ATOM 898 O O . ALA A 1 113 ? -13.781 -0.382 4.48 1 95.56 113 ALA A O 1
ATOM 899 N N . GLY A 1 114 ? -15.648 0.794 4.383 1 95.38 114 GLY A N 1
ATOM 900 C CA . GLY A 1 114 ? -15.602 0.903 2.934 1 95.38 114 GLY A CA 1
ATOM 901 C C . GLY A 1 114 ? -14.383 1.649 2.43 1 95.38 114 GLY A C 1
ATOM 902 O O . GLY A 1 114 ? -13.961 1.465 1.284 1 95.38 114 GLY A O 1
ATOM 903 N N . TRP A 1 115 ? -13.766 2.463 3.248 1 97.38 115 TRP A N 1
ATOM 904 C CA . TRP A 1 115 ? -12.625 3.287 2.855 1 97.38 115 TRP A CA 1
ATOM 905 C C . TRP A 1 115 ? -11.336 2.479 2.873 1 97.38 115 TRP A C 1
ATOM 907 O O . TRP A 1 115 ? -10.312 2.916 2.338 1 97.38 115 TRP A O 1
ATOM 917 N N . THR A 1 116 ? -11.375 1.294 3.465 1 96.19 116 THR A N 1
ATOM 918 C CA . THR A 1 116 ? -10.164 0.487 3.512 1 96.19 116 THR A CA 1
ATOM 919 C C . THR A 1 116 ? -9.719 0.093 2.105 1 96.19 116 THR A C 1
ATOM 921 O O . THR A 1 116 ? -8.523 -0.012 1.833 1 96.19 116 THR A O 1
ATOM 924 N N . ARG A 1 117 ? -10.664 -0.059 1.216 1 95.56 117 ARG A N 1
ATOM 925 C CA . ARG A 1 117 ? -10.344 -0.452 -0.153 1 95.56 117 ARG A CA 1
ATOM 926 C C . ARG A 1 117 ? -9.812 0.731 -0.953 1 95.56 117 ARG A C 1
ATOM 928 O O . ARG A 1 117 ? -9.406 0.575 -2.105 1 95.56 117 ARG A O 1
ATOM 935 N N . ARG A 1 118 ? -9.859 1.909 -0.357 1 97.44 118 ARG A N 1
ATOM 936 C CA . ARG A 1 118 ? -9.422 3.135 -1.019 1 97.44 118 ARG A CA 1
ATOM 937 C C . ARG A 1 118 ? -8.016 3.529 -0.575 1 97.44 118 ARG A C 1
ATOM 939 O O . ARG A 1 118 ? -7.52 4.594 -0.945 1 97.44 118 ARG A O 1
ATOM 946 N N . VAL A 1 119 ? -7.344 2.666 0.162 1 98.12 119 VAL A N 1
ATOM 947 C CA . VAL A 1 119 ? -6.008 2.963 0.673 1 98.12 119 VAL A CA 1
ATOM 948 C C . VAL A 1 119 ? -4.953 2.42 -0.287 1 98.12 119 VAL A C 1
ATOM 950 O O . VAL A 1 119 ? -5.043 1.273 -0.734 1 98.12 119 VAL A O 1
ATOM 953 N N . ILE A 1 120 ? -4.02 3.262 -0.591 1 98.5 120 ILE A N 1
ATOM 954 C CA . ILE A 1 120 ? -2.818 2.895 -1.337 1 98.5 120 ILE A CA 1
ATOM 955 C C . ILE A 1 120 ? -1.578 3.213 -0.506 1 98.5 120 ILE A C 1
ATOM 957 O O . ILE A 1 120 ? -1.374 4.355 -0.095 1 98.5 120 ILE A O 1
ATOM 961 N N . ILE A 1 121 ? -0.798 2.211 -0.266 1 97.25 121 ILE A N 1
ATOM 962 C CA . ILE A 1 121 ? 0.448 2.385 0.472 1 97.25 121 ILE A CA 1
ATOM 963 C C . ILE A 1 121 ? 1.634 2.275 -0.483 1 97.25 121 ILE A C 1
ATOM 965 O O . ILE A 1 121 ? 1.845 1.229 -1.104 1 97.25 121 ILE A O 1
ATOM 969 N N . ALA A 1 122 ? 2.367 3.326 -0.605 1 97.44 122 ALA A N 1
ATOM 970 C CA . ALA A 1 122 ? 3.514 3.396 -1.509 1 97.44 122 ALA A CA 1
ATOM 971 C C . ALA A 1 122 ? 4.547 4.398 -1.004 1 97.44 122 ALA A C 1
ATOM 973 O O . ALA A 1 122 ? 4.227 5.562 -0.762 1 97.44 122 ALA A O 1
ATOM 974 N N . LYS A 1 123 ? 5.766 3.951 -0.908 1 96.25 123 LYS A N 1
ATOM 975 C CA . LYS A 1 123 ? 6.84 4.875 -0.553 1 96.25 123 LYS A CA 1
ATOM 976 C C . LYS A 1 123 ? 7.02 5.945 -1.627 1 96.25 123 LYS A C 1
ATOM 978 O O . LYS A 1 123 ? 7.199 7.125 -1.313 1 96.25 123 LYS A O 1
ATOM 983 N N . ASP A 1 124 ? 7.023 5.551 -2.826 1 97.62 124 ASP A N 1
ATOM 984 C CA . ASP A 1 124 ? 7.145 6.441 -3.977 1 97.62 124 ASP A CA 1
ATOM 985 C C . ASP A 1 124 ? 5.77 6.777 -4.555 1 97.62 124 ASP A C 1
ATOM 987 O O . ASP A 1 124 ? 5.258 6.055 -5.41 1 97.62 124 ASP A O 1
ATOM 991 N N . LYS A 1 125 ? 5.234 7.875 -4.207 1 98.56 125 LYS A N 1
ATOM 992 C CA . LYS A 1 125 ? 3.875 8.242 -4.582 1 98.56 125 LYS A CA 1
ATOM 993 C C . LYS A 1 125 ? 3.787 8.57 -6.07 1 98.56 125 LYS A C 1
ATOM 995 O O . LYS A 1 125 ? 2.691 8.648 -6.633 1 98.56 125 LYS A O 1
ATOM 1000 N N . THR A 1 126 ? 4.902 8.758 -6.762 1 98.62 126 THR A N 1
ATOM 1001 C CA . THR A 1 126 ? 4.863 9.078 -8.188 1 98.62 126 THR A CA 1
ATOM 1002 C C . THR A 1 126 ? 4.414 7.867 -9 1 98.62 126 THR A C 1
ATOM 1004 O O . THR A 1 126 ? 4.082 7.992 -10.18 1 98.62 126 THR A O 1
ATOM 1007 N N . TRP A 1 127 ? 4.297 6.707 -8.398 1 98.81 127 TRP A N 1
ATOM 1008 C CA . TRP A 1 127 ? 3.824 5.5 -9.055 1 98.81 127 TRP A CA 1
ATOM 1009 C C . TRP A 1 127 ? 2.301 5.43 -9.039 1 98.81 127 TRP A C 1
ATOM 1011 O O . TRP A 1 127 ? 1.702 4.586 -9.711 1 98.81 127 TRP A O 1
ATOM 1021 N N . VAL A 1 128 ? 1.652 6.309 -8.312 1 98.81 128 VAL A N 1
ATOM 1022 C CA . VAL A 1 128 ? 0.201 6.293 -8.172 1 98.81 128 VAL A CA 1
ATOM 1023 C C . VAL A 1 128 ? -0.423 7.348 -9.078 1 98.81 128 VAL A C 1
ATOM 1025 O O . VAL A 1 128 ? 0.058 8.484 -9.141 1 98.81 128 VAL A O 1
ATOM 1028 N N . ARG A 1 129 ? -1.495 6.961 -9.727 1 97.94 129 ARG A N 1
ATOM 1029 C CA . ARG A 1 129 ? -2.207 7.867 -10.625 1 97.94 129 ARG A CA 1
ATOM 1030 C C . ARG A 1 129 ? -3.178 8.75 -9.844 1 97.94 129 ARG A C 1
ATOM 1032 O O . ARG A 1 129 ? -3.682 8.359 -8.797 1 97.94 129 ARG A O 1
ATOM 1039 N N . GLY A 1 130 ? -3.422 9.898 -10.492 1 98.31 130 GLY A N 1
ATOM 1040 C CA . GLY A 1 130 ? -4.387 10.836 -9.945 1 98.31 130 GLY A CA 1
ATOM 1041 C C . GLY A 1 130 ? -4.363 12.188 -10.633 1 98.31 130 GLY A C 1
ATOM 1042 O O . GLY A 1 130 ? -3.453 12.477 -11.414 1 98.31 130 GLY A O 1
ATOM 1043 N N . ASP A 1 131 ? -5.375 12.953 -10.43 1 98.5 131 ASP A N 1
ATOM 1044 C CA . ASP A 1 131 ? -5.395 14.328 -10.914 1 98.5 131 ASP A CA 1
ATOM 1045 C C . ASP A 1 131 ? -4.742 15.273 -9.914 1 98.5 131 ASP A C 1
ATOM 1047 O O . ASP A 1 131 ? -4.023 16.203 -10.305 1 98.5 131 ASP A O 1
ATOM 1051 N N . ILE A 1 132 ? -4.996 15.008 -8.617 1 98.62 132 ILE A N 1
ATOM 1052 C CA . ILE A 1 132 ? -4.52 15.867 -7.539 1 98.62 132 ILE A CA 1
ATOM 1053 C C . ILE A 1 132 ? -3.977 15.008 -6.398 1 98.62 132 ILE A C 1
ATOM 1055 O O . ILE A 1 132 ? -4.562 13.977 -6.055 1 98.62 132 ILE A O 1
ATOM 1059 N N . LEU A 1 133 ? -2.889 15.383 -5.867 1 98.81 133 LEU A N 1
ATOM 1060 C CA . LEU A 1 133 ? -2.396 14.883 -4.59 1 98.81 133 LEU A CA 1
ATOM 1061 C C . LEU A 1 133 ? -2.365 15.992 -3.543 1 98.81 133 LEU A C 1
ATOM 1063 O O . LEU A 1 133 ? -1.692 17.016 -3.732 1 98.81 133 LEU A O 1
ATOM 1067 N N . ILE A 1 134 ? -3.133 15.844 -2.506 1 98.88 134 ILE A N 1
ATOM 1068 C CA . ILE A 1 134 ? -3.062 16.75 -1.364 1 98.88 134 ILE A CA 1
ATOM 1069 C C . ILE A 1 134 ? -2.1 16.188 -0.319 1 98.88 134 ILE A C 1
ATOM 1071 O O . ILE A 1 134 ? -2.357 15.133 0.269 1 98.88 134 ILE A O 1
ATOM 1075 N N . ASP A 1 135 ? -1.028 16.859 -0.114 1 98.75 135 ASP A N 1
ATOM 1076 C CA . ASP A 1 135 ? 0.086 16.406 0.711 1 98.75 135 ASP A CA 1
ATOM 1077 C C . ASP A 1 135 ? 0.775 17.578 1.401 1 98.75 135 ASP A C 1
ATOM 1079 O O . ASP A 1 135 ? 0.949 18.641 0.803 1 98.75 135 ASP A O 1
ATOM 1083 N N . ASP A 1 136 ? 1.186 17.406 2.604 1 98.56 136 ASP A N 1
ATOM 1084 C CA . ASP A 1 136 ? 1.805 18.516 3.328 1 98.56 136 ASP A CA 1
ATOM 1085 C C . ASP A 1 136 ? 3.299 18.594 3.027 1 98.56 136 ASP A C 1
ATOM 1087 O O . ASP A 1 136 ? 3.945 19.594 3.344 1 98.56 136 ASP A O 1
ATOM 1091 N N . LYS A 1 137 ? 3.887 17.469 2.551 1 97.75 137 LYS A N 1
ATOM 1092 C CA . LYS A 1 137 ? 5.305 17.5 2.213 1 97.75 137 LYS A CA 1
ATOM 1093 C C . LYS A 1 137 ? 5.59 18.562 1.143 1 97.75 137 LYS A C 1
ATOM 1095 O O . LYS A 1 137 ? 4.945 18.562 0.091 1 97.75 137 LYS A O 1
ATOM 1100 N N . PRO A 1 138 ? 6.523 19.375 1.403 1 97.12 138 PRO A N 1
ATOM 1101 C CA . PRO A 1 138 ? 6.73 20.5 0.49 1 97.12 138 PRO A CA 1
ATOM 1102 C C . PRO A 1 138 ? 7.051 20.062 -0.935 1 97.12 138 PRO A C 1
ATOM 1104 O O . PRO A 1 138 ? 6.555 20.656 -1.897 1 97.12 138 PRO A O 1
ATOM 1107 N N . THR A 1 139 ? 7.906 19.078 -1.012 1 95.06 139 THR A N 1
ATOM 1108 C CA . THR A 1 139 ? 8.289 18.531 -2.307 1 95.06 139 THR A CA 1
ATOM 1109 C C . THR A 1 139 ? 8.219 17 -2.287 1 95.06 139 THR A C 1
ATOM 1111 O O . THR A 1 139 ? 8.812 16.359 -1.421 1 95.06 139 THR A O 1
ATOM 1114 N N . ILE A 1 140 ? 7.516 16.5 -3.199 1 95.19 140 ILE A N 1
ATOM 1115 C CA . ILE A 1 140 ? 7.422 15.055 -3.311 1 95.19 140 ILE A CA 1
ATOM 1116 C C . ILE A 1 140 ? 8.359 14.562 -4.41 1 95.19 140 ILE A C 1
ATOM 1118 O O . ILE A 1 140 ? 8.219 14.945 -5.574 1 95.19 140 ILE A O 1
ATOM 1122 N N . GLU A 1 141 ? 9.273 13.773 -3.969 1 93.5 141 GLU A N 1
ATOM 1123 C CA . GLU A 1 141 ? 10.242 13.18 -4.887 1 93.5 141 GLU A CA 1
ATOM 1124 C C . GLU A 1 141 ? 9.93 11.703 -5.141 1 93.5 141 GLU A C 1
ATOM 1126 O O . GLU A 1 141 ? 9.312 11.039 -4.305 1 93.5 141 GLU A O 1
ATOM 1131 N N . GLY A 1 142 ? 10.234 11.234 -6.352 1 96.44 142 GLY A N 1
ATOM 1132 C CA . GLY A 1 142 ? 10.062 9.844 -6.734 1 96.44 142 GLY A CA 1
ATOM 1133 C C . GLY A 1 142 ? 10.82 9.477 -8 1 96.44 142 GLY A C 1
ATOM 1134 O O . GLY A 1 142 ? 11.664 10.242 -8.469 1 96.44 142 GLY A O 1
ATOM 1135 N N . SER A 1 143 ? 10.586 8.312 -8.43 1 97.62 143 SER A N 1
ATOM 1136 C CA . SER A 1 143 ? 11.336 7.781 -9.562 1 97.62 143 SER A CA 1
ATOM 1137 C C . SER A 1 143 ? 10.688 8.164 -10.891 1 97.62 143 SER A C 1
ATOM 1139 O O . SER A 1 143 ? 11.289 8.008 -11.953 1 97.62 143 SER A O 1
ATOM 1141 N N . LEU A 1 144 ? 9.453 8.734 -10.844 1 98.06 144 LEU A N 1
ATOM 1142 C CA . LEU A 1 144 ? 8.719 9.109 -12.047 1 98.06 144 LEU A CA 1
ATOM 1143 C C . LEU A 1 144 ? 8.211 10.547 -11.945 1 98.06 144 LEU A C 1
ATOM 1145 O O . LEU A 1 144 ? 8.031 11.078 -10.852 1 98.06 144 LEU A O 1
ATOM 1149 N N . PRO A 1 145 ? 8.125 11.18 -13.086 1 97.56 145 PRO A N 1
ATOM 1150 C CA . PRO A 1 145 ? 7.363 12.43 -13.016 1 97.56 145 PRO A CA 1
ATOM 1151 C C . PRO A 1 145 ? 5.938 12.227 -12.508 1 97.56 145 PRO A C 1
ATOM 1153 O O . PRO A 1 145 ? 5.234 11.328 -12.977 1 97.56 145 PRO A O 1
ATOM 1156 N N . PRO A 1 146 ? 5.531 13.039 -11.625 1 97.5 146 PRO A N 1
ATOM 1157 C CA . PRO A 1 146 ? 4.164 12.875 -11.125 1 97.5 146 PRO A CA 1
ATOM 1158 C C . PRO A 1 146 ? 3.107 13.07 -12.211 1 97.5 146 PRO A C 1
ATOM 1160 O O . PRO A 1 146 ? 3.311 13.859 -13.133 1 97.5 146 PRO A O 1
ATOM 1163 N N . LEU A 1 147 ? 1.996 12.383 -12.047 1 97.44 147 LEU A N 1
ATOM 1164 C CA . LEU A 1 147 ? 0.854 12.547 -12.938 1 97.44 147 LEU A CA 1
ATOM 1165 C C . LEU A 1 147 ? -0.244 13.367 -12.266 1 97.44 147 LEU A C 1
ATOM 1167 O O . LEU A 1 147 ? -1.342 13.5 -12.812 1 97.44 147 LEU A O 1
ATOM 1171 N N . TRP A 1 148 ? 0.004 13.797 -11.102 1 98.25 148 TRP A N 1
ATOM 1172 C CA . TRP A 1 148 ? -0.958 14.594 -10.352 1 98.25 148 TRP A CA 1
ATOM 1173 C C . TRP A 1 148 ? -0.416 15.992 -10.078 1 98.25 148 TRP A C 1
ATOM 1175 O O . TRP A 1 148 ? 0.8 16.188 -10.031 1 98.25 148 TRP A O 1
ATOM 1185 N N . GLN A 1 149 ? -1.36 16.859 -9.953 1 98.19 149 GLN A N 1
ATOM 1186 C CA . GLN A 1 149 ? -1.02 18.188 -9.43 1 98.19 149 GLN A CA 1
ATOM 1187 C C . GLN A 1 149 ? -0.887 18.156 -7.91 1 98.19 149 GLN A C 1
ATOM 1189 O O . GLN A 1 149 ? -1.78 17.672 -7.211 1 98.19 149 GLN A O 1
ATOM 1194 N N . HIS A 1 150 ? 0.212 18.641 -7.441 1 98.19 150 HIS A N 1
ATOM 1195 C CA . HIS A 1 150 ? 0.466 18.703 -6.008 1 98.19 150 HIS A CA 1
ATOM 1196 C C . HIS A 1 150 ? -0.232 19.891 -5.375 1 98.19 150 HIS A C 1
ATOM 1198 O O . HIS A 1 150 ? 0.042 21.047 -5.738 1 98.19 150 HIS A O 1
ATOM 1204 N N . ARG A 1 151 ? -1.213 19.672 -4.512 1 98.25 151 ARG A N 1
ATOM 1205 C CA . ARG A 1 151 ? -1.843 20.688 -3.668 1 98.25 151 ARG A CA 1
ATOM 1206 C C . ARG A 1 151 ? -1.365 20.562 -2.225 1 98.25 151 ARG A C 1
ATOM 1208 O O . ARG A 1 151 ? -1.515 19.516 -1.599 1 98.25 151 ARG A O 1
ATOM 1215 N N . LEU A 1 152 ? -0.858 21.672 -1.721 1 98.56 152 LEU A N 1
ATOM 1216 C CA . LEU A 1 152 ? -0.198 21.625 -0.421 1 98.56 152 LEU A CA 1
ATOM 1217 C C . LEU A 1 152 ? -1.212 21.766 0.71 1 98.56 152 LEU A C 1
ATOM 1219 O O . LEU A 1 152 ? -2.033 22.688 0.704 1 98.56 152 LEU A O 1
ATOM 1223 N N . TYR A 1 153 ? -1.22 20.828 1.587 1 98.81 153 TYR A N 1
ATOM 1224 C CA . TYR A 1 153 ? -1.9 21.031 2.859 1 98.81 153 TYR A CA 1
ATOM 1225 C C . TYR A 1 153 ? -1.05 21.875 3.803 1 98.81 153 TYR A C 1
ATOM 1227 O O . TYR A 1 153 ? 0.148 21.625 3.957 1 98.81 153 TYR A O 1
ATOM 1235 N N . ASP A 1 154 ? -1.643 22.688 4.414 1 98.38 154 ASP A N 1
ATOM 1236 C CA . ASP A 1 154 ? -0.93 23.688 5.211 1 98.38 154 ASP A CA 1
ATOM 1237 C C . ASP A 1 154 ? -0.212 23.031 6.391 1 98.38 154 ASP A C 1
ATOM 1239 O O . ASP A 1 154 ? -0.81 22.25 7.129 1 98.38 154 ASP A O 1
ATOM 1243 N N . ALA A 1 155 ? 0.989 23.344 6.535 1 97.62 155 ALA A N 1
ATOM 1244 C CA . ALA A 1 155 ? 1.839 22.938 7.648 1 97.62 155 ALA A CA 1
ATOM 1245 C C . ALA A 1 155 ? 3.002 23.906 7.84 1 97.62 155 ALA A C 1
ATOM 1247 O O . ALA A 1 155 ? 3.43 24.578 6.887 1 97.62 155 ALA A O 1
ATOM 1248 N N . PRO A 1 156 ? 3.533 24.016 9 1 96.31 156 PRO A N 1
ATOM 1249 C CA . PRO A 1 156 ? 4.629 24.953 9.25 1 96.31 156 PRO A CA 1
ATOM 1250 C C . PRO A 1 156 ? 5.82 24.734 8.32 1 96.31 156 PRO A C 1
ATOM 1252 O O . PRO A 1 156 ? 6.43 25.703 7.848 1 96.31 156 PRO A O 1
ATOM 1255 N N . HIS A 1 157 ? 6.141 23.516 7.984 1 97.38 157 HIS A N 1
ATOM 1256 C CA . HIS A 1 157 ? 7.359 23.203 7.254 1 97.38 157 HIS A CA 1
ATOM 1257 C C . HIS A 1 157 ? 7.207 23.5 5.766 1 97.38 157 HIS A C 1
ATOM 1259 O O . HIS A 1 157 ? 8.18 23.438 5.012 1 97.38 157 HIS A O 1
ATOM 1265 N N . ASN A 1 158 ? 5.977 23.859 5.344 1 97.69 158 ASN A N 1
ATOM 1266 C CA . ASN A 1 158 ? 5.848 24.141 3.922 1 97.69 158 ASN A CA 1
ATOM 1267 C C . ASN A 1 158 ? 5.441 25.594 3.682 1 97.69 158 ASN A C 1
ATOM 1269 O O . ASN A 1 158 ? 5.18 26 2.545 1 97.69 158 ASN A O 1
ATOM 1273 N N . ARG A 1 159 ? 5.449 26.406 4.723 1 95.12 159 ARG A N 1
ATOM 1274 C CA . ARG A 1 159 ? 4.938 27.781 4.652 1 95.12 159 ARG A CA 1
ATOM 1275 C C . ARG A 1 159 ? 5.941 28.703 3.979 1 95.12 159 ARG A C 1
ATOM 1277 O O . ARG A 1 159 ? 5.605 29.828 3.617 1 95.12 159 ARG A O 1
ATOM 1284 N N . HIS A 1 160 ? 7.117 28.234 3.793 1 94.75 160 HIS A N 1
ATOM 1285 C CA . HIS A 1 160 ? 8.094 29.016 3.031 1 94.75 160 HIS A CA 1
ATOM 1286 C C . HIS A 1 160 ? 7.719 29.062 1.554 1 94.75 160 HIS A C 1
ATOM 1288 O O . HIS A 1 160 ? 8.211 29.922 0.816 1 94.75 160 HIS A O 1
ATOM 1294 N N . LEU A 1 161 ? 6.977 28.094 1.101 1 96.06 161 LEU A N 1
ATOM 1295 C CA . LEU A 1 161 ? 6.504 28.078 -0.281 1 96.06 161 LEU A CA 1
ATOM 1296 C C . LEU A 1 161 ? 5.328 29.031 -0.462 1 96.06 161 LEU A C 1
ATOM 1298 O O . LEU A 1 161 ? 4.402 29.047 0.35 1 96.06 161 LEU A O 1
ATOM 1302 N N . ASN A 1 162 ? 5.379 29.844 -1.469 1 95.06 162 ASN A N 1
ATOM 1303 C CA . ASN A 1 162 ? 4.324 30.812 -1.735 1 95.06 162 ASN A CA 1
ATOM 1304 C C . ASN A 1 162 ? 3.307 30.266 -2.738 1 95.06 162 ASN A C 1
ATOM 1306 O O . ASN A 1 162 ? 3.236 30.75 -3.873 1 95.06 162 ASN A O 1
ATOM 1310 N N . VAL A 1 163 ? 2.494 29.328 -2.35 1 95.88 163 VAL A N 1
ATOM 1311 C CA . VAL A 1 163 ? 1.47 28.688 -3.166 1 95.88 163 VAL A CA 1
ATOM 1312 C C . VAL A 1 163 ? 0.186 28.531 -2.354 1 95.88 163 VAL A C 1
ATOM 1314 O O . VAL A 1 163 ? 0.216 28.562 -1.121 1 95.88 163 VAL A O 1
ATOM 1317 N N . PRO A 1 164 ? -0.969 28.453 -2.996 1 96.06 164 PRO A N 1
ATOM 1318 C CA . PRO A 1 164 ? -2.209 28.188 -2.26 1 96.06 164 PRO A CA 1
ATOM 1319 C C . PRO A 1 164 ? -2.143 26.906 -1.439 1 96.06 164 PRO A C 1
ATOM 1321 O O . PRO A 1 164 ? -1.535 25.922 -1.872 1 96.06 164 PRO A O 1
ATOM 1324 N N . ARG A 1 165 ? -2.771 26.984 -0.341 1 97.25 165 ARG A N 1
ATOM 1325 C CA . ARG A 1 165 ? -2.775 25.828 0.547 1 97.25 165 ARG A CA 1
ATOM 1326 C C . ARG A 1 165 ? -4.199 25.406 0.88 1 97.25 165 ARG A C 1
ATOM 1328 O O . ARG A 1 165 ? -5.129 26.203 0.814 1 97.25 165 ARG A O 1
ATOM 1335 N N . ILE A 1 166 ? -4.273 24.219 1.262 1 98.62 166 ILE A N 1
ATOM 1336 C CA . ILE A 1 166 ? -5.535 23.656 1.708 1 98.62 166 ILE A CA 1
ATOM 1337 C C . ILE A 1 166 ? -5.551 23.547 3.23 1 98.62 166 ILE A C 1
ATOM 1339 O O . ILE A 1 166 ? -4.559 23.141 3.842 1 98.62 166 ILE A O 1
ATOM 1343 N N . VAL A 1 167 ? -6.613 24.016 3.787 1 98.69 167 VAL A N 1
ATOM 1344 C CA . VAL A 1 167 ? -6.922 23.859 5.203 1 98.69 167 VAL A CA 1
ATOM 1345 C C . VAL A 1 167 ? -8.344 23.312 5.367 1 98.69 167 VAL A C 1
ATOM 1347 O O . VAL A 1 167 ? -9.312 24.016 5.055 1 98.69 167 VAL A O 1
ATOM 1350 N N . TRP A 1 168 ? -8.469 22.125 5.91 1 98.75 168 TRP A N 1
ATOM 1351 C CA . TRP A 1 168 ? -9.758 21.438 5.91 1 98.75 168 TRP A CA 1
ATOM 1352 C C . TRP A 1 168 ? -10.828 22.297 6.582 1 98.75 168 TRP A C 1
ATOM 1354 O O . TRP A 1 168 ? -11.977 22.328 6.133 1 98.75 168 TRP A O 1
ATOM 1364 N N . THR A 1 169 ? -10.492 23 7.613 1 98.5 169 THR A N 1
ATOM 1365 C CA . THR A 1 169 ? -11.453 23.766 8.398 1 98.5 169 THR A CA 1
ATOM 1366 C C . THR A 1 169 ? -11.766 25.094 7.715 1 98.5 169 THR A C 1
ATOM 1368 O O . THR A 1 169 ? -12.578 25.875 8.211 1 98.5 169 THR A O 1
ATOM 1371 N N . GLN A 1 170 ? -11.07 25.344 6.656 1 98.25 170 GLN A N 1
ATOM 1372 C CA . GLN A 1 170 ? -11.32 26.531 5.844 1 98.25 170 GLN A CA 1
ATOM 1373 C C . GLN A 1 170 ? -11.742 26.156 4.426 1 98.25 170 GLN A C 1
ATOM 1375 O O . GLN A 1 170 ? -10.945 26.25 3.492 1 98.25 170 GLN A O 1
ATOM 13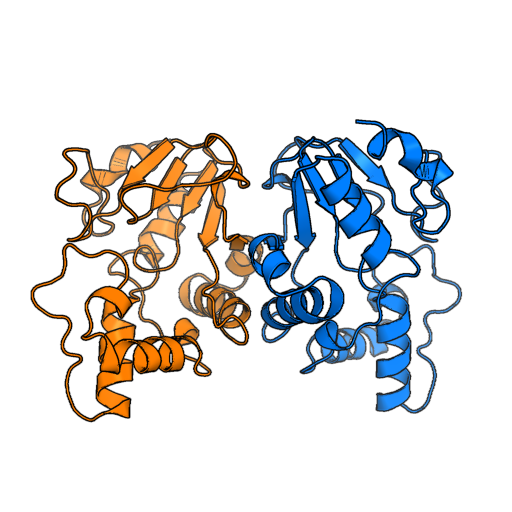80 N N . PRO A 1 171 ? -12.977 25.859 4.266 1 95.62 171 PRO A N 1
ATOM 1381 C CA . PRO A 1 171 ? -13.469 25.312 3.004 1 95.62 171 PRO A CA 1
ATOM 1382 C C . PRO A 1 171 ? -13.188 26.219 1.81 1 95.62 171 PRO A C 1
ATOM 1384 O O . PRO A 1 171 ? -13.102 25.75 0.675 1 95.62 171 PRO A O 1
ATOM 1387 N N . GLU A 1 172 ? -13.031 27.469 2.035 1 96.69 172 GLU A N 1
ATOM 1388 C CA . GLU A 1 172 ? -12.727 28.391 0.94 1 96.69 172 GLU A CA 1
ATOM 1389 C C . GLU A 1 172 ? -11.398 28.047 0.28 1 96.69 172 GLU A C 1
ATOM 1391 O O . GLU A 1 172 ? -11.188 28.328 -0.9 1 96.69 172 GLU A O 1
ATOM 1396 N N . THR A 1 173 ? -10.508 27.391 0.934 1 97.94 173 THR A N 1
ATOM 1397 C CA . THR A 1 173 ? -9.188 27.062 0.406 1 97.94 173 THR A CA 1
ATOM 1398 C C . THR A 1 173 ? -9.258 25.875 -0.538 1 97.94 173 THR A C 1
ATOM 1400 O O . THR A 1 173 ? -8.297 25.578 -1.262 1 97.94 173 THR A O 1
ATOM 1403 N N . TRP A 1 174 ? -10.305 25.156 -0.513 1 97.69 174 TRP A N 1
ATOM 1404 C CA . TRP A 1 174 ? -10.453 24 -1.392 1 97.69 174 TRP A CA 1
ATOM 1405 C C . TRP A 1 174 ? -11.859 23.938 -1.97 1 97.69 174 TRP A C 1
ATOM 1407 O O . TRP A 1 174 ? -12.352 22.859 -2.311 1 97.69 174 TRP A O 1
ATOM 1417 N N . ALA A 1 175 ? -12.523 25 -2.092 1 96.88 175 ALA A N 1
ATOM 1418 C CA . ALA A 1 175 ? -13.891 25.109 -2.598 1 96.88 175 ALA A CA 1
ATOM 1419 C C . ALA A 1 175 ? -13.977 24.656 -4.055 1 96.88 175 ALA A C 1
ATOM 1421 O O . ALA A 1 175 ? -14.992 24.109 -4.484 1 96.88 175 ALA A O 1
ATOM 1422 N N . ASP A 1 176 ? -12.922 24.922 -4.801 1 96.44 176 ASP A N 1
ATOM 1423 C CA . ASP A 1 176 ? -12.883 24.531 -6.211 1 96.44 176 ASP A CA 1
ATOM 1424 C C . ASP A 1 176 ? -13.031 23.031 -6.371 1 96.44 176 ASP A C 1
ATOM 1426 O O . ASP A 1 176 ? -13.445 22.547 -7.43 1 96.44 176 ASP A O 1
ATOM 1430 N N . LEU A 1 177 ? -12.711 22.219 -5.375 1 96.5 177 LEU A N 1
ATOM 1431 C CA . LEU A 1 177 ? -12.82 20.766 -5.426 1 96.5 177 LEU A CA 1
ATOM 1432 C C . LEU A 1 177 ? -14.219 20.312 -5.031 1 96.5 177 LEU A C 1
ATOM 1434 O O . LEU A 1 177 ? -14.562 19.141 -5.188 1 96.5 177 LEU A O 1
ATOM 1438 N N . LEU A 1 178 ? -14.945 21.203 -4.527 1 93.94 178 LEU A N 1
ATOM 1439 C CA . LEU A 1 178 ? -16.281 20.844 -4.078 1 93.94 178 LEU A CA 1
ATOM 1440 C C . LEU A 1 178 ? -17.312 21.125 -5.168 1 93.94 178 LEU A C 1
ATOM 1442 O O . LEU A 1 178 ? -18.438 20.609 -5.125 1 93.94 178 LEU A O 1
ATOM 1446 N N . ASP A 1 179 ? -17.062 21.984 -6.047 1 82 179 ASP A N 1
ATOM 1447 C CA . ASP A 1 179 ? -18.016 22.453 -7.047 1 82 179 ASP A CA 1
ATOM 1448 C C . ASP A 1 179 ? -17.984 21.578 -8.289 1 82 179 ASP A C 1
ATOM 1450 O O . ASP A 1 179 ? -18.625 21.891 -9.297 1 82 179 ASP A O 1
ATOM 1454 N N . ASN A 1 180 ? -17.547 20.25 -8.258 1 59.56 180 ASN A N 1
ATOM 1455 C CA . ASN A 1 180 ? -17.656 19.562 -9.531 1 59.56 180 ASN A CA 1
ATOM 1456 C C . ASN A 1 180 ? -19.062 19.016 -9.758 1 59.56 180 ASN A C 1
ATOM 1458 O O . ASN A 1 180 ? -19.734 18.625 -8.805 1 59.56 180 ASN A O 1
ATOM 1462 N N . MET B 1 1 ? 11.945 -0.397 -18.656 1 96.88 1 MET B N 1
ATOM 1463 C CA . MET B 1 1 ? 10.5 -0.433 -18.484 1 96.88 1 MET B CA 1
ATOM 1464 C C . MET B 1 1 ? 10.117 -0.404 -17.016 1 96.88 1 MET B C 1
ATOM 1466 O O . MET B 1 1 ? 10.945 -0.68 -16.141 1 96.88 1 MET B O 1
ATOM 1470 N N . LEU B 1 2 ? 8.859 0.001 -16.734 1 98.38 2 LEU B N 1
ATOM 1471 C CA . LEU B 1 2 ? 8.25 -0.097 -15.406 1 98.38 2 LEU B CA 1
ATOM 1472 C C . LEU B 1 2 ? 7.484 -1.407 -15.258 1 98.38 2 LEU B C 1
ATOM 1474 O O . LEU B 1 2 ? 6.461 -1.611 -15.914 1 98.38 2 LEU B O 1
ATOM 1478 N N . ILE B 1 3 ? 7.969 -2.275 -14.391 1 98.75 3 ILE B N 1
ATOM 1479 C CA . ILE B 1 3 ? 7.363 -3.596 -14.266 1 98.75 3 ILE B CA 1
ATOM 1480 C C . ILE B 1 3 ? 6.773 -3.764 -12.867 1 98.75 3 ILE B C 1
ATOM 1482 O O . ILE B 1 3 ? 7.461 -3.547 -11.867 1 98.75 3 ILE B O 1
ATOM 1486 N N . LEU B 1 4 ? 5.516 -4.109 -12.82 1 98.88 4 LEU B N 1
ATOM 1487 C CA . LEU B 1 4 ? 4.824 -4.457 -11.586 1 98.88 4 LEU B CA 1
ATOM 1488 C C . LEU B 1 4 ? 4.715 -5.969 -11.43 1 98.88 4 LEU B C 1
ATOM 1490 O O . LEU B 1 4 ? 4.312 -6.668 -12.367 1 98.88 4 LEU B O 1
ATOM 1494 N N . LEU B 1 5 ? 5.125 -6.449 -10.305 1 98.94 5 LEU B N 1
ATOM 1495 C CA . LEU B 1 5 ? 4.961 -7.855 -9.961 1 98.94 5 LEU B CA 1
ATOM 1496 C C . LEU B 1 5 ? 3.912 -8.023 -8.867 1 98.94 5 LEU B C 1
ATOM 1498 O O . LEU B 1 5 ? 4.043 -7.453 -7.781 1 98.94 5 LEU B O 1
ATOM 1502 N N . ASP B 1 6 ? 2.875 -8.805 -9.188 1 98.88 6 ASP B N 1
ATOM 1503 C CA . ASP B 1 6 ? 2.016 -9.242 -8.094 1 98.88 6 ASP B CA 1
ATOM 1504 C C . ASP B 1 6 ? 2.793 -10.094 -7.094 1 98.88 6 ASP B C 1
ATOM 1506 O O . ASP B 1 6 ? 3.801 -10.711 -7.445 1 98.88 6 ASP B O 1
ATOM 1510 N N . GLN B 1 7 ? 2.295 -10.086 -5.863 1 98.81 7 GLN B N 1
ATOM 1511 C CA . GLN B 1 7 ? 3.035 -10.82 -4.844 1 98.81 7 GLN B CA 1
ATOM 1512 C C . GLN B 1 7 ? 2.486 -12.234 -4.68 1 98.81 7 GLN B C 1
ATOM 1514 O O . GLN B 1 7 ? 3.182 -13.219 -4.961 1 98.81 7 GLN B O 1
ATOM 1519 N N . ASP B 1 8 ? 1.208 -12.352 -4.305 1 97.81 8 ASP B N 1
ATOM 1520 C CA . ASP B 1 8 ? 0.616 -13.648 -3.984 1 97.81 8 ASP B CA 1
ATOM 1521 C C . ASP B 1 8 ? 0.403 -14.484 -5.246 1 97.81 8 ASP B C 1
ATOM 1523 O O . ASP B 1 8 ? -0.232 -14.023 -6.199 1 97.81 8 ASP B O 1
ATOM 1527 N N . ASN B 1 9 ? 1.022 -15.68 -5.219 1 98.12 9 ASN B N 1
ATOM 1528 C CA . ASN B 1 9 ? 0.946 -16.672 -6.285 1 98.12 9 ASN B CA 1
ATOM 1529 C C . ASN B 1 9 ? 1.741 -16.234 -7.512 1 98.12 9 ASN B C 1
ATOM 1531 O O . ASN B 1 9 ? 1.64 -16.859 -8.57 1 98.12 9 ASN B O 1
ATOM 1535 N N . VAL B 1 10 ? 2.537 -15.172 -7.371 1 98.88 10 VAL B N 1
ATOM 1536 C CA . VAL B 1 10 ? 3.504 -14.773 -8.391 1 98.88 10 VAL B CA 1
ATOM 1537 C C . VAL B 1 10 ? 4.91 -14.789 -7.801 1 98.88 10 VAL B C 1
ATOM 1539 O O . VAL B 1 10 ? 5.805 -15.461 -8.328 1 98.88 10 VAL B O 1
ATOM 1542 N N . LEU B 1 11 ? 5.113 -14.117 -6.707 1 98.94 11 LEU B N 1
ATOM 1543 C CA . LEU B 1 11 ? 6.383 -14.156 -5.984 1 98.94 11 LEU B CA 1
ATOM 1544 C C . LEU B 1 11 ? 6.293 -15.094 -4.785 1 98.94 11 LEU B C 1
ATOM 1546 O O . LEU B 1 11 ? 7.203 -15.898 -4.555 1 98.94 11 LEU B O 1
ATOM 1550 N N . ALA B 1 12 ? 5.219 -14.938 -4.012 1 98.81 12 ALA B N 1
ATOM 1551 C CA . ALA B 1 12 ? 4.969 -15.742 -2.822 1 98.81 12 ALA B CA 1
ATOM 1552 C C . ALA B 1 12 ? 3.998 -16.875 -3.127 1 98.81 12 ALA B C 1
ATOM 1554 O O . ALA B 1 12 ? 2.938 -16.656 -3.717 1 98.81 12 ALA B O 1
ATOM 1555 N N . ASP B 1 13 ? 4.309 -18.016 -2.709 1 98.44 13 ASP B N 1
ATOM 1556 C CA . ASP B 1 13 ? 3.479 -19.188 -2.961 1 98.44 13 ASP B CA 1
ATOM 1557 C C . ASP B 1 13 ? 2.334 -19.281 -1.953 1 98.44 13 ASP B C 1
ATOM 1559 O O . ASP B 1 13 ? 2.4 -20.047 -1 1 98.44 13 ASP B O 1
ATOM 1563 N N . PHE B 1 14 ? 1.292 -18.547 -2.205 1 97.62 14 PHE B N 1
ATOM 1564 C CA . PHE B 1 14 ? 0.14 -18.453 -1.316 1 97.62 14 PHE B CA 1
ATOM 1565 C C . PHE B 1 14 ? -0.533 -19.812 -1.163 1 97.62 14 PHE B C 1
ATOM 1567 O O . PHE B 1 14 ? -0.885 -20.219 -0.052 1 97.62 14 PHE B O 1
ATOM 1574 N N . LYS B 1 15 ? -0.67 -20.531 -2.229 1 96.06 15 LYS B N 1
ATOM 1575 C CA . LYS B 1 15 ? -1.36 -21.828 -2.227 1 96.06 15 LYS B CA 1
ATOM 1576 C C . LYS B 1 15 ? -0.667 -22.812 -1.302 1 96.06 15 LYS B C 1
ATOM 1578 O O . LYS B 1 15 ? -1.309 -23.422 -0.445 1 96.06 15 LYS B O 1
ATOM 1583 N N . SER B 1 16 ? 0.643 -22.984 -1.461 1 96.5 16 SER B N 1
ATOM 1584 C CA . SER B 1 16 ? 1.397 -23.906 -0.611 1 96.5 16 SER B CA 1
ATOM 1585 C C . SER B 1 16 ? 1.353 -23.469 0.849 1 96.5 16 SER B C 1
ATOM 1587 O O . SER B 1 16 ? 1.213 -24.297 1.747 1 96.5 16 SER B O 1
ATOM 1589 N N . GLY B 1 17 ? 1.488 -22.172 1.049 1 97 17 GLY B N 1
ATOM 1590 C CA . GLY B 1 17 ? 1.373 -21.656 2.406 1 97 17 GLY B CA 1
ATOM 1591 C C . GLY B 1 17 ? 0.028 -21.953 3.041 1 97 17 GLY B C 1
ATOM 1592 O O . GLY B 1 17 ? -0.04 -22.359 4.203 1 97 17 GLY B O 1
ATOM 1593 N N . PHE B 1 18 ? -1.024 -21.75 2.262 1 97.06 18 PHE B N 1
ATOM 1594 C CA . PHE B 1 18 ? -2.373 -22 2.75 1 97.06 18 PHE B CA 1
ATOM 1595 C C . PHE B 1 18 ? -2.529 -23.453 3.168 1 97.06 18 PHE B C 1
ATOM 1597 O O . PHE B 1 18 ? -3.037 -23.75 4.254 1 97.06 18 PHE B O 1
ATOM 1604 N N . ARG B 1 19 ? -2.047 -24.344 2.336 1 96.94 19 ARG B N 1
ATOM 1605 C CA . ARG B 1 19 ? -2.117 -25.766 2.641 1 96.94 19 ARG B CA 1
ATOM 1606 C C . ARG B 1 19 ? -1.36 -26.094 3.924 1 96.94 19 ARG B C 1
ATOM 1608 O O . ARG B 1 19 ? -1.857 -26.828 4.773 1 96.94 19 ARG B O 1
ATOM 1615 N N . ARG B 1 20 ? -0.211 -25.547 4.016 1 97.31 20 ARG B N 1
ATOM 1616 C CA . ARG B 1 20 ? 0.622 -25.797 5.188 1 97.31 20 ARG B CA 1
ATOM 1617 C C . ARG B 1 20 ? -0.064 -25.312 6.461 1 97.31 20 ARG B C 1
ATOM 1619 O O . ARG B 1 20 ? -0.141 -26.047 7.449 1 97.31 20 ARG B O 1
ATOM 1626 N N . HIS B 1 21 ? -0.549 -24.109 6.441 1 97.12 21 HIS B N 1
ATOM 1627 C CA . HIS B 1 21 ? -1.201 -23.531 7.617 1 97.12 21 HIS B CA 1
ATOM 1628 C C . HIS B 1 21 ? -2.49 -24.281 7.949 1 97.12 21 HIS B C 1
ATOM 1630 O O . HIS B 1 21 ? -2.803 -24.5 9.117 1 97.12 21 HIS B O 1
ATOM 1636 N N . TRP B 1 22 ? -3.217 -24.625 6.887 1 97.7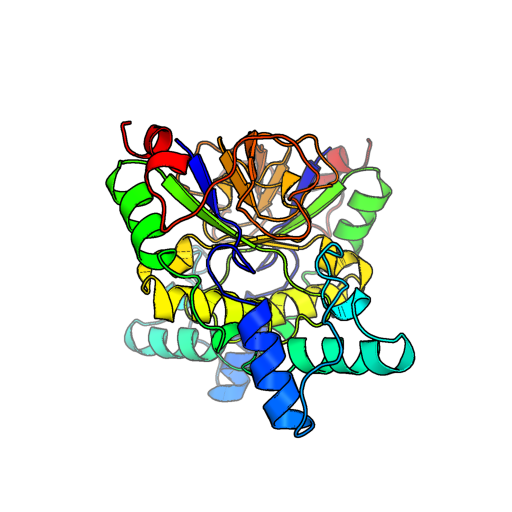5 22 TRP B N 1
ATOM 1637 C CA . TRP B 1 22 ? -4.434 -25.391 7.109 1 97.75 22 TRP B CA 1
ATOM 1638 C C . TRP B 1 22 ? -4.121 -26.719 7.801 1 97.75 22 TRP B C 1
ATOM 1640 O O . TRP B 1 22 ? -4.758 -27.062 8.797 1 97.75 22 TRP B O 1
ATOM 1650 N N . ARG B 1 23 ? -3.191 -27.438 7.273 1 97.62 23 ARG B N 1
ATOM 1651 C CA . ARG B 1 23 ? -2.793 -28.719 7.852 1 97.62 23 ARG B CA 1
ATOM 1652 C C . ARG B 1 23 ? -2.322 -28.547 9.289 1 97.62 23 ARG B C 1
ATOM 1654 O O . ARG B 1 23 ? -2.619 -29.375 10.148 1 97.62 23 ARG B O 1
ATOM 1661 N N . GLY B 1 24 ? -1.523 -27.531 9.547 1 96.62 24 GLY B N 1
ATOM 1662 C CA . GLY B 1 24 ? -1.078 -27.25 10.906 1 96.62 24 GLY B CA 1
ATOM 1663 C C . GLY B 1 24 ? -2.223 -27.016 11.867 1 96.62 24 GLY B C 1
ATOM 1664 O O . GLY B 1 24 ? -2.168 -27.438 13.031 1 96.62 24 GLY B O 1
ATOM 1665 N N . ARG B 1 25 ? -3.266 -26.359 11.438 1 96.06 25 ARG B N 1
ATOM 1666 C CA . ARG B 1 25 ? -4.375 -25.953 12.297 1 96.06 25 ARG B CA 1
ATOM 1667 C C . ARG B 1 25 ? -5.367 -27.109 12.484 1 96.06 25 ARG B C 1
ATOM 1669 O O . ARG B 1 25 ? -5.906 -27.297 13.578 1 96.06 25 ARG B O 1
ATOM 1676 N N . PHE B 1 26 ? -5.582 -27.922 11.367 1 96.56 26 PHE B N 1
ATOM 1677 C CA . PHE B 1 26 ? -6.719 -28.828 11.406 1 96.56 26 PHE B CA 1
ATOM 1678 C C . PHE B 1 26 ? -6.246 -30.281 11.359 1 96.56 26 PHE B C 1
ATOM 1680 O O . PHE B 1 26 ? -7.047 -31.203 11.516 1 96.56 26 PHE B O 1
ATOM 1687 N N . GLY B 1 27 ? -5.012 -30.453 11.094 1 97.25 27 GLY B N 1
ATOM 1688 C CA . GLY B 1 27 ? -4.445 -31.781 11.102 1 97.25 27 GLY B CA 1
ATOM 1689 C C . GLY B 1 27 ? -4.766 -32.594 9.844 1 97.25 27 GLY B C 1
ATOM 1690 O O . GLY B 1 27 ? -4.512 -33.781 9.781 1 97.25 27 GLY B O 1
ATOM 1691 N N . GLU B 1 28 ? -5.395 -31.906 8.922 1 97.31 28 GLU B N 1
ATOM 1692 C CA . GLU B 1 28 ? -5.742 -32.531 7.645 1 97.31 28 GLU B CA 1
ATOM 1693 C C . GLU B 1 28 ? -5.602 -31.531 6.496 1 97.31 28 GLU B C 1
ATOM 1695 O O . GLU B 1 28 ? -5.453 -30.328 6.723 1 97.31 28 GLU B O 1
ATOM 1700 N N . ASP B 1 29 ? -5.613 -32.062 5.367 1 96.81 29 ASP B N 1
ATOM 1701 C CA . ASP B 1 29 ? -5.5 -31.219 4.188 1 96.81 29 ASP B CA 1
ATOM 1702 C C . ASP B 1 29 ? -6.785 -30.422 3.955 1 96.81 29 ASP B C 1
ATOM 1704 O O . ASP B 1 29 ? -7.883 -30.938 4.195 1 96.81 29 ASP B O 1
ATOM 1708 N N . ALA B 1 30 ? -6.539 -29.203 3.51 1 96.69 30 ALA B N 1
ATOM 1709 C CA . ALA B 1 30 ? -7.703 -28.422 3.086 1 96.69 30 ALA B CA 1
ATOM 1710 C C . ALA B 1 30 ? -8.422 -29.109 1.928 1 96.69 30 ALA B C 1
ATOM 1712 O O . ALA B 1 30 ? -7.789 -29.625 1.007 1 96.69 30 ALA B O 1
ATOM 1713 N N . PRO B 1 31 ? -9.703 -29.141 1.962 1 96.81 31 PRO B N 1
ATOM 1714 C CA . PRO B 1 31 ? -10.453 -29.766 0.867 1 96.81 31 PRO B CA 1
ATOM 1715 C C . PRO B 1 31 ? -10.633 -28.828 -0.325 1 96.81 31 PRO B C 1
ATOM 1717 O O . PRO B 1 31 ? -11.766 -28.469 -0.667 1 96.81 31 PRO B O 1
ATOM 1720 N N . ILE B 1 32 ? -9.602 -28.469 -0.995 1 95.56 32 ILE B N 1
ATOM 1721 C CA . ILE B 1 32 ? -9.641 -27.469 -2.059 1 95.56 32 ILE B CA 1
ATOM 1722 C C . ILE B 1 32 ? -9.242 -28.109 -3.385 1 95.56 32 ILE B C 1
ATOM 1724 O O . ILE B 1 32 ? -9.195 -27.438 -4.418 1 95.56 32 ILE B O 1
ATOM 1728 N N . GLU B 1 33 ? -9 -29.375 -3.408 1 92.56 33 GLU B N 1
ATOM 1729 C CA . GLU B 1 33 ? -8.562 -30.062 -4.621 1 92.56 33 GLU B CA 1
ATOM 1730 C C . GLU B 1 33 ? -9.703 -30.203 -5.625 1 92.56 33 GLU B C 1
ATOM 1732 O O . GLU B 1 33 ? -10.875 -30.281 -5.234 1 92.56 33 GLU B O 1
ATOM 1737 N N . GLY B 1 34 ? -9.398 -30.156 -6.898 1 92.12 34 GLY B N 1
ATOM 1738 C CA . GLY B 1 34 ? -10.383 -30.344 -7.953 1 92.12 34 GLY B CA 1
ATOM 1739 C C . GLY B 1 34 ? -11.055 -29.047 -8.375 1 92.12 34 GLY B C 1
ATOM 1740 O O . GLY B 1 34 ? -11.945 -29.047 -9.219 1 92.12 34 GLY B O 1
ATOM 1741 N N . LYS B 1 35 ? -10.805 -27.984 -7.715 1 93.81 35 LYS B N 1
ATOM 1742 C CA . LYS B 1 35 ? -11.414 -26.703 -8.031 1 93.81 35 LYS B CA 1
ATOM 1743 C C . LYS B 1 35 ? -10.344 -25.641 -8.32 1 93.81 35 LYS B C 1
ATOM 1745 O O . LYS B 1 35 ? -10.461 -24.5 -7.879 1 93.81 35 LYS B O 1
ATOM 1750 N N . GLU B 1 36 ? -9.305 -26.094 -8.977 1 93.38 36 GLU B N 1
ATOM 1751 C CA . GLU B 1 36 ? -8.125 -25.266 -9.203 1 93.38 36 GLU B CA 1
ATOM 1752 C C . GLU B 1 36 ? -8.43 -24.141 -10.188 1 93.38 36 GLU B C 1
ATOM 1754 O O . GLU B 1 36 ? -7.656 -23.188 -10.297 1 93.38 36 GLU B O 1
ATOM 1759 N N . HIS B 1 37 ? -9.586 -24.203 -10.867 1 94.25 37 HIS B N 1
ATOM 1760 C CA . HIS B 1 37 ? -9.992 -23.188 -11.828 1 94.25 37 HIS B CA 1
ATOM 1761 C C . HIS B 1 37 ? -10.531 -21.938 -11.117 1 94.25 37 HIS B C 1
ATOM 1763 O O . HIS B 1 37 ? -10.695 -20.891 -11.734 1 94.25 37 HIS B O 1
ATOM 1769 N N . ILE B 1 38 ? -10.789 -22.109 -9.852 1 95.81 38 ILE B N 1
ATOM 1770 C CA . ILE B 1 38 ? -11.312 -21.016 -9.047 1 95.81 38 ILE B CA 1
ATOM 1771 C C . ILE B 1 38 ? -10.148 -20.203 -8.484 1 95.81 38 ILE B C 1
ATOM 1773 O O . ILE B 1 38 ? -9.258 -20.734 -7.824 1 95.81 38 ILE B O 1
ATOM 1777 N N . PHE B 1 39 ? -10.148 -18.953 -8.727 1 95.69 39 PHE B N 1
ATOM 1778 C CA . PHE B 1 39 ? -9.039 -18.078 -8.367 1 95.69 39 PHE B CA 1
ATOM 1779 C C . PHE B 1 39 ? -8.898 -17.984 -6.852 1 95.69 39 PHE B C 1
ATOM 1781 O O . PHE B 1 39 ? -7.836 -18.281 -6.301 1 95.69 39 PHE B O 1
ATOM 1788 N N . TYR B 1 40 ? -9.969 -17.562 -6.172 1 94.38 40 TYR B N 1
ATOM 1789 C CA . TYR B 1 40 ? -9.883 -17.391 -4.727 1 94.38 40 TYR B CA 1
ATOM 1790 C C . TYR B 1 40 ? -9.922 -18.734 -4.008 1 94.38 40 TYR B C 1
ATOM 1792 O O . TYR B 1 40 ? -10.906 -19.469 -4.102 1 94.38 40 TYR B O 1
ATOM 1800 N N . ILE B 1 41 ? -8.93 -18.984 -3.256 1 94.69 41 ILE B N 1
ATOM 1801 C CA . ILE B 1 41 ? -8.789 -20.281 -2.598 1 94.69 41 ILE B CA 1
ATOM 1802 C C . ILE B 1 41 ? -9.93 -20.469 -1.606 1 94.69 41 ILE B C 1
ATOM 1804 O O . ILE B 1 41 ? -10.414 -21.594 -1.422 1 94.69 41 ILE B O 1
ATOM 1808 N N . ARG B 1 42 ? -10.367 -19.422 -1.006 1 94.38 42 ARG B N 1
ATOM 1809 C CA . ARG B 1 42 ? -11.492 -19.516 -0.078 1 94.38 42 ARG B CA 1
ATOM 1810 C C . ARG B 1 42 ? -12.734 -20.078 -0.765 1 94.38 42 ARG B C 1
ATOM 1812 O O . ARG B 1 42 ? -13.5 -20.812 -0.152 1 94.38 42 ARG B O 1
ATOM 1819 N N . ASP B 1 43 ? -12.883 -19.75 -2.061 1 96.19 43 ASP B N 1
ATOM 1820 C CA . ASP B 1 43 ? -14.07 -20.172 -2.807 1 96.19 43 ASP B CA 1
ATOM 1821 C C . ASP B 1 43 ? -13.953 -21.625 -3.258 1 96.19 43 ASP B C 1
ATOM 1823 O O . ASP B 1 43 ? -14.914 -22.188 -3.787 1 96.19 43 ASP B O 1
ATOM 1827 N N . ARG B 1 44 ? -12.773 -22.203 -3.086 1 96.81 44 ARG B N 1
ATOM 1828 C CA . ARG B 1 44 ? -12.578 -23.625 -3.373 1 96.81 44 ARG B CA 1
ATOM 1829 C C . ARG B 1 44 ? -13.07 -24.484 -2.217 1 96.81 44 ARG B C 1
ATOM 1831 O O . ARG B 1 44 ? -13.234 -25.703 -2.369 1 96.81 44 ARG B O 1
ATOM 1838 N N . LEU B 1 45 ? -13.281 -23.875 -1.091 1 97.5 45 LEU B N 1
ATOM 1839 C CA . LEU B 1 45 ? -13.734 -24.578 0.103 1 97.5 45 LEU B CA 1
ATOM 1840 C C . LEU B 1 45 ? -15.258 -24.688 0.124 1 97.5 45 LEU B C 1
ATOM 1842 O O . LEU B 1 45 ? -15.953 -23.812 -0.412 1 97.5 45 LEU B O 1
ATOM 1846 N N . PRO B 1 46 ? -15.703 -25.734 0.844 1 96.56 46 PRO B N 1
ATOM 1847 C CA . PRO B 1 46 ? -17.125 -25.688 1.181 1 96.56 46 PRO B CA 1
ATOM 1848 C C . PRO B 1 46 ? -17.516 -24.438 1.962 1 96.56 46 PRO B C 1
ATOM 1850 O O . PRO B 1 46 ? -16.719 -23.938 2.768 1 96.56 46 PRO B O 1
ATOM 1853 N N . GLU B 1 47 ? -18.734 -24 1.711 1 96 47 GLU B N 1
ATOM 1854 C CA . GLU B 1 47 ? -19.203 -22.734 2.268 1 96 47 GLU B CA 1
ATOM 1855 C C . GLU B 1 47 ? -18.984 -22.672 3.777 1 96 47 GLU B C 1
ATOM 1857 O O . GLU B 1 47 ? -18.531 -21.656 4.305 1 96 47 GLU B O 1
ATOM 1862 N N . HIS B 1 48 ? -19.281 -23.75 4.457 1 95.88 48 HIS B N 1
ATOM 1863 C CA . HIS B 1 48 ? -19.219 -23.766 5.914 1 95.88 48 HIS B CA 1
ATOM 1864 C C . HIS B 1 48 ? -17.766 -23.672 6.402 1 95.88 48 HIS B C 1
ATOM 1866 O O . HIS B 1 48 ? -17.531 -23.406 7.578 1 95.88 48 HIS B O 1
ATOM 1872 N N . LEU B 1 49 ? -16.812 -23.875 5.508 1 96.88 49 LEU B N 1
ATOM 1873 C CA . LEU B 1 49 ? -15.398 -23.844 5.891 1 96.88 49 LEU B CA 1
ATOM 1874 C C . LEU B 1 49 ? -14.75 -22.531 5.488 1 96.88 49 LEU B C 1
ATOM 1876 O O . LEU B 1 49 ? -13.641 -22.203 5.934 1 96.88 49 LEU B O 1
ATOM 1880 N N . ARG B 1 50 ? -15.352 -21.688 4.742 1 95.94 50 ARG B N 1
ATOM 1881 C CA . ARG B 1 50 ? -14.797 -20.469 4.176 1 95.94 50 ARG B CA 1
ATOM 1882 C C . ARG B 1 50 ? -14.375 -19.5 5.273 1 95.94 50 ARG B C 1
ATOM 1884 O O . ARG B 1 50 ? -13.344 -18.828 5.152 1 95.94 50 ARG B O 1
ATOM 1891 N N . PRO B 1 51 ? -15.102 -19.453 6.375 1 94.44 51 PRO B N 1
ATOM 1892 C CA . PRO B 1 51 ? -14.656 -18.547 7.445 1 94.44 51 PRO B CA 1
ATOM 1893 C C . PRO B 1 51 ? -13.289 -18.938 8.008 1 94.44 51 PRO B C 1
ATOM 1895 O O . PRO B 1 51 ? -12.531 -18.078 8.453 1 94.44 51 PRO B O 1
ATOM 1898 N N . HIS B 1 52 ? -13.008 -20.172 7.918 1 94.88 52 HIS B N 1
ATOM 1899 C CA . HIS B 1 52 ? -11.719 -20.641 8.422 1 94.88 52 HIS B CA 1
ATOM 1900 C C . HIS B 1 52 ? -10.57 -20.156 7.543 1 94.88 52 HIS B C 1
ATOM 1902 O O . HIS B 1 52 ? -9.469 -19.922 8.031 1 94.88 52 HIS B O 1
ATOM 1908 N N . ALA B 1 53 ? -10.781 -20.047 6.293 1 94.19 53 ALA B N 1
ATOM 1909 C CA . ALA B 1 53 ? -9.773 -19.484 5.398 1 94.19 53 ALA B CA 1
ATOM 1910 C C . ALA B 1 53 ? -9.445 -18.047 5.773 1 94.19 53 ALA B C 1
ATOM 1912 O O . ALA B 1 53 ? -8.273 -17.672 5.879 1 94.19 53 ALA B O 1
ATOM 1913 N N . ALA B 1 54 ? -10.438 -17.297 5.992 1 89.88 54 ALA B N 1
ATOM 1914 C CA . ALA B 1 54 ? -10.266 -15.898 6.398 1 89.88 54 ALA B CA 1
ATOM 1915 C C . ALA B 1 54 ? -9.477 -15.805 7.703 1 89.88 54 ALA B C 1
ATOM 1917 O O . ALA B 1 54 ? -8.617 -14.938 7.855 1 89.88 54 ALA B O 1
ATOM 1918 N N . GLU B 1 55 ? -9.859 -16.703 8.539 1 91.94 55 GLU B N 1
ATOM 1919 C CA . GLU B 1 55 ? -9.141 -16.734 9.812 1 91.94 55 GLU B CA 1
ATOM 1920 C C . GLU B 1 55 ? -7.66 -17.031 9.602 1 91.94 55 GLU B C 1
ATOM 1922 O O . GLU B 1 55 ? -6.801 -16.438 10.258 1 91.94 55 GLU B O 1
ATOM 1927 N N . LEU B 1 56 ? -7.387 -17.891 8.734 1 93 56 LEU B N 1
ATOM 1928 C CA . LEU B 1 56 ? -6.008 -18.281 8.469 1 93 56 LEU B CA 1
ATOM 1929 C C . LEU B 1 56 ? -5.223 -17.125 7.859 1 93 56 LEU B C 1
ATOM 1931 O O . LEU B 1 56 ? -4.141 -16.781 8.336 1 93 56 LEU B O 1
ATOM 1935 N N . TYR B 1 57 ? -5.797 -16.406 6.859 1 89.56 57 TYR B N 1
ATOM 1936 C CA . TYR B 1 57 ? -5.137 -15.281 6.223 1 89.56 57 TYR B CA 1
ATOM 1937 C C . TYR B 1 57 ? -4.945 -14.133 7.207 1 89.56 57 TYR B C 1
ATOM 1939 O O . TYR B 1 57 ? -4.035 -13.312 7.047 1 89.56 57 TYR B O 1
ATOM 1947 N N . GLY B 1 58 ? -5.824 -14.125 8.133 1 89 58 GLY B N 1
ATOM 1948 C CA . GLY B 1 58 ? -5.777 -13.039 9.102 1 89 58 GLY B CA 1
ATOM 1949 C C . GLY B 1 58 ? -4.887 -13.344 10.289 1 89 58 GLY B C 1
ATOM 1950 O O . GLY B 1 58 ? -4.664 -12.477 11.141 1 89 58 GLY B O 1
ATOM 1951 N N . ALA B 1 59 ? -4.387 -14.555 10.352 1 90.75 59 ALA B N 1
ATOM 1952 C CA . ALA B 1 59 ? -3.557 -14.953 11.484 1 90.75 59 ALA B CA 1
ATOM 1953 C C . ALA B 1 59 ? -2.174 -14.312 11.406 1 90.75 59 ALA B C 1
ATOM 1955 O O . ALA B 1 59 ? -1.637 -14.117 10.312 1 90.75 59 ALA B O 1
ATOM 1956 N N . VAL B 1 60 ? -1.644 -14.039 12.562 1 91.88 60 VAL B N 1
ATOM 1957 C CA . VAL B 1 60 ? -0.314 -13.445 12.664 1 91.88 60 VAL B CA 1
ATOM 1958 C C . VAL B 1 60 ? 0.708 -14.352 11.977 1 91.88 60 VAL B C 1
ATOM 1960 O O . VAL B 1 60 ? 0.743 -15.562 12.227 1 91.88 60 VAL B O 1
ATOM 1963 N N . GLY B 1 61 ? 1.461 -13.797 11.102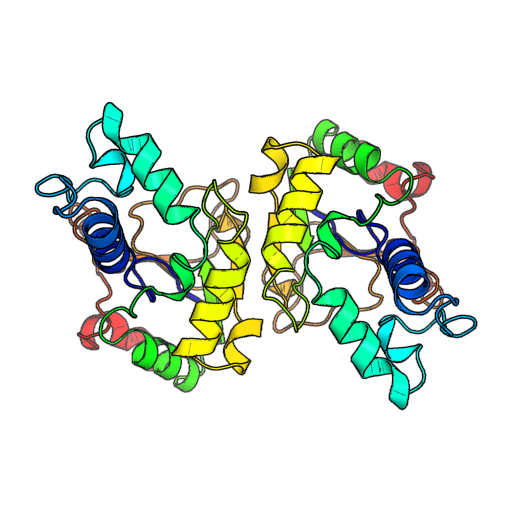 1 94 61 GLY B N 1
ATOM 1964 C CA . GLY B 1 61 ? 2.6 -14.492 10.523 1 94 61 GLY B CA 1
ATOM 1965 C C . GLY B 1 61 ? 2.258 -15.242 9.258 1 94 61 GLY B C 1
ATOM 1966 O O . GLY B 1 61 ? 3.143 -15.797 8.594 1 94 61 GLY B O 1
ATOM 1967 N N . PHE B 1 62 ? 1.01 -15.32 8.875 1 96 62 PHE B N 1
ATOM 1968 C CA . PHE B 1 62 ? 0.6 -16.109 7.715 1 96 62 PHE B CA 1
ATOM 1969 C C . PHE B 1 62 ? 1.362 -15.672 6.469 1 96 62 PHE B C 1
ATOM 1971 O O . PHE B 1 62 ? 2.084 -16.469 5.867 1 96 62 PHE B O 1
ATOM 1978 N N . PHE B 1 63 ? 1.326 -14.43 6.102 1 96.38 63 PHE B N 1
ATOM 1979 C CA . PHE B 1 63 ? 1.887 -13.961 4.84 1 96.38 63 PHE B CA 1
ATOM 1980 C C . PHE B 1 63 ? 3.41 -13.945 4.895 1 96.38 63 PHE B C 1
ATOM 1982 O O . PHE B 1 63 ? 4.074 -14.258 3.906 1 96.38 63 PHE B O 1
ATOM 1989 N N . GLU B 1 64 ? 3.9 -13.594 6.02 1 95.94 64 GLU B N 1
ATOM 1990 C CA . GLU B 1 64 ? 5.352 -13.562 6.188 1 95.94 64 GLU B CA 1
ATOM 1991 C C . GLU B 1 64 ? 5.957 -14.953 6.051 1 95.94 64 GLU B C 1
ATOM 1993 O O . GLU B 1 64 ? 7.129 -15.094 5.688 1 95.94 64 GLU B O 1
ATOM 1998 N N . SER B 1 65 ? 5.191 -15.961 6.293 1 97.38 65 SER B N 1
ATOM 1999 C CA . SER B 1 65 ? 5.691 -17.328 6.336 1 97.38 65 SER B CA 1
ATOM 2000 C C . SER B 1 65 ? 5.598 -18 4.965 1 97.38 65 SER B C 1
ATOM 2002 O O . SER B 1 65 ? 6.082 -19.125 4.781 1 97.38 65 SER B O 1
ATOM 2004 N N . LEU B 1 66 ? 4.996 -17.406 4.035 1 98.12 66 LEU B N 1
ATOM 2005 C CA . LEU B 1 66 ? 4.77 -18.031 2.738 1 98.12 66 LEU B CA 1
ATOM 2006 C C . LEU B 1 66 ? 6.094 -18.344 2.047 1 98.12 66 LEU B C 1
ATOM 2008 O O . LEU B 1 66 ? 7.031 -17.547 2.105 1 98.12 66 LEU B O 1
ATOM 2012 N N . PRO B 1 67 ? 6.227 -19.5 1.487 1 98.5 67 PRO B N 1
ATOM 2013 C CA . PRO B 1 67 ? 7.418 -19.75 0.678 1 98.5 67 PRO B CA 1
ATOM 2014 C C . PRO B 1 67 ? 7.434 -18.953 -0.621 1 98.5 67 PRO B C 1
ATOM 2016 O O . PRO B 1 67 ? 6.395 -18.438 -1.049 1 98.5 67 PRO B O 1
ATOM 2019 N N . SER B 1 68 ? 8.57 -18.797 -1.201 1 98.81 68 SER B N 1
ATOM 2020 C CA . SER B 1 68 ? 8.656 -18.125 -2.498 1 98.81 68 SER B CA 1
ATOM 2021 C C . SER B 1 68 ? 8.258 -19.078 -3.629 1 98.81 68 SER B C 1
ATOM 2023 O O . SER B 1 68 ? 8.461 -20.281 -3.537 1 98.81 68 SER B O 1
ATOM 2025 N N . MET B 1 69 ? 7.652 -18.547 -4.656 1 98.81 69 MET B N 1
ATOM 2026 C CA . MET B 1 69 ? 7.449 -19.328 -5.875 1 98.81 69 MET B CA 1
ATOM 2027 C C . MET B 1 69 ? 8.789 -19.75 -6.477 1 98.81 69 MET B C 1
ATOM 2029 O O . MET B 1 69 ? 9.75 -18.984 -6.469 1 98.81 69 MET B O 1
ATOM 2033 N N . PRO B 1 70 ? 8.844 -20.969 -7.008 1 98.56 70 PRO B N 1
ATOM 2034 C CA . PRO B 1 70 ? 10.109 -21.406 -7.617 1 98.56 70 PRO B CA 1
ATOM 2035 C C . PRO B 1 70 ? 10.625 -20.422 -8.656 1 98.56 70 PRO B C 1
ATOM 2037 O O . PRO B 1 70 ? 9.906 -20.078 -9.602 1 98.56 70 PRO B O 1
ATOM 2040 N N . GLY B 1 71 ? 11.812 -19.891 -8.406 1 98.69 71 GLY B N 1
ATOM 2041 C CA . GLY B 1 71 ? 12.492 -19.016 -9.359 1 98.69 71 GLY B CA 1
ATOM 2042 C C . GLY B 1 71 ? 12.094 -17.562 -9.227 1 98.69 71 GLY B C 1
ATOM 2043 O O . GLY B 1 71 ? 12.633 -16.703 -9.914 1 98.69 71 GLY B O 1
ATOM 2044 N N . ALA B 1 72 ? 11.164 -17.219 -8.398 1 98.81 72 ALA B N 1
ATOM 2045 C CA . ALA B 1 72 ? 10.57 -15.883 -8.336 1 98.81 72 ALA B CA 1
ATOM 2046 C C . ALA B 1 72 ? 11.594 -14.852 -7.871 1 98.81 72 ALA B C 1
ATOM 2048 O O . ALA B 1 72 ? 11.695 -13.766 -8.453 1 98.81 72 ALA B O 1
ATOM 2049 N N . VAL B 1 73 ? 12.305 -15.188 -6.832 1 98.81 73 VAL B N 1
ATOM 2050 C CA . VAL B 1 73 ? 13.289 -14.266 -6.262 1 98.81 73 VAL B CA 1
ATOM 2051 C C . VAL B 1 73 ? 14.367 -13.961 -7.293 1 98.81 73 VAL B C 1
ATOM 2053 O O . VAL B 1 73 ? 14.68 -12.797 -7.543 1 98.81 73 VAL B O 1
ATOM 2056 N N . GLU B 1 74 ? 14.867 -15 -7.902 1 98.56 74 GLU B N 1
ATOM 2057 C CA . GLU B 1 74 ? 15.867 -14.828 -8.953 1 98.56 74 GLU B CA 1
ATOM 2058 C C . GLU B 1 74 ? 15.32 -13.992 -10.109 1 98.56 74 GLU B C 1
ATOM 2060 O O . GLU B 1 74 ? 16.016 -13.133 -10.641 1 98.56 74 GLU B O 1
ATOM 2065 N N . ALA B 1 75 ? 14.125 -14.242 -10.492 1 98.69 75 ALA B N 1
ATOM 2066 C CA . ALA B 1 75 ? 13.5 -13.523 -11.609 1 98.69 75 ALA B CA 1
ATOM 2067 C C . ALA B 1 75 ? 13.359 -12.039 -11.289 1 98.69 75 ALA B C 1
ATOM 2069 O O . ALA B 1 75 ? 13.664 -11.188 -12.125 1 98.69 75 ALA B O 1
ATOM 2070 N N . ALA B 1 76 ? 12.898 -11.727 -10.117 1 98.81 76 ALA B N 1
ATOM 2071 C CA . ALA B 1 76 ? 12.75 -10.328 -9.711 1 98.81 76 ALA B CA 1
ATOM 2072 C C . ALA B 1 76 ? 14.086 -9.594 -9.797 1 98.81 76 ALA B C 1
ATOM 2074 O O . ALA B 1 76 ? 14.148 -8.484 -10.344 1 98.81 76 ALA B O 1
ATOM 2075 N N . HIS B 1 77 ? 15.07 -10.219 -9.305 1 98.56 77 HIS B N 1
ATOM 2076 C CA . HIS B 1 77 ? 16.391 -9.609 -9.352 1 98.56 77 HIS B CA 1
ATOM 2077 C C . HIS B 1 77 ? 16.906 -9.5 -10.781 1 98.56 77 HIS B C 1
ATOM 2079 O O . HIS B 1 77 ? 17.562 -8.523 -11.141 1 98.56 77 HIS B O 1
ATOM 2085 N N . ALA B 1 78 ? 16.656 -10.516 -11.547 1 98.44 78 ALA B N 1
ATOM 2086 C CA . ALA B 1 78 ? 17.094 -10.5 -12.938 1 98.44 78 ALA B CA 1
ATOM 2087 C C . ALA B 1 78 ? 16.438 -9.367 -13.711 1 98.44 78 ALA B C 1
ATOM 2089 O O . ALA B 1 78 ? 17.094 -8.711 -14.539 1 98.44 78 ALA B O 1
ATOM 2090 N N . LEU B 1 79 ? 15.188 -9.109 -13.445 1 98.44 79 LEU B N 1
ATOM 2091 C CA . LEU B 1 79 ? 14.484 -8.016 -14.109 1 98.44 79 LEU B CA 1
ATOM 2092 C C . LEU B 1 79 ? 15.094 -6.668 -13.727 1 98.44 79 LEU B C 1
ATOM 2094 O O . LEU B 1 79 ? 15.281 -5.801 -14.586 1 98.44 79 LEU B O 1
ATOM 2098 N N . LEU B 1 80 ? 15.344 -6.562 -12.484 1 97.44 80 LEU B N 1
ATOM 2099 C CA . LEU B 1 80 ? 16 -5.344 -12.016 1 97.44 80 LEU B CA 1
ATOM 2100 C C . LEU B 1 80 ? 17.375 -5.18 -12.656 1 97.44 80 LEU B C 1
ATOM 2102 O O . LEU B 1 80 ? 17.734 -4.09 -13.109 1 97.44 80 LEU B O 1
ATOM 2106 N N . ALA B 1 81 ? 18.109 -6.23 -12.711 1 97 81 ALA B N 1
ATOM 2107 C CA . ALA B 1 81 ? 19.453 -6.223 -13.281 1 97 81 ALA B CA 1
ATOM 2108 C C . ALA B 1 81 ? 19.422 -5.902 -14.773 1 97 81 ALA B C 1
ATOM 2110 O O . ALA B 1 81 ? 20.375 -5.324 -15.305 1 97 81 ALA B O 1
ATOM 2111 N N . ALA B 1 82 ? 18.359 -6.281 -15.391 1 97.56 82 ALA B N 1
ATOM 2112 C CA . ALA B 1 82 ? 18.203 -6.043 -16.828 1 97.56 82 ALA B CA 1
ATOM 2113 C C . ALA B 1 82 ? 17.938 -4.566 -17.109 1 97.56 82 ALA B C 1
ATOM 2115 O O . ALA B 1 82 ? 17.844 -4.16 -18.266 1 97.56 82 ALA B O 1
ATOM 2116 N N . GLY B 1 83 ? 17.766 -3.713 -16.047 1 97 83 GLY B N 1
ATOM 2117 C CA . GLY B 1 83 ? 17.656 -2.271 -16.219 1 97 83 GLY B CA 1
ATOM 2118 C C . GLY B 1 83 ? 16.25 -1.756 -16.047 1 97 83 GLY B C 1
ATOM 2119 O O . GLY B 1 83 ? 15.984 -0.562 -16.219 1 97 83 GLY B O 1
ATOM 2120 N N . HIS B 1 84 ? 15.258 -2.631 -15.727 1 97.88 84 HIS B N 1
ATOM 2121 C CA . HIS B 1 84 ? 13.875 -2.217 -15.484 1 97.88 84 HIS B CA 1
ATOM 2122 C C . HIS B 1 84 ? 13.719 -1.59 -14.109 1 97.88 84 HIS B C 1
ATOM 2124 O O . HIS B 1 84 ? 14.562 -1.781 -13.234 1 97.88 84 HIS B O 1
ATOM 2130 N N . ASP B 1 85 ? 12.828 -0.726 -13.891 1 98.12 85 ASP B N 1
ATOM 2131 C CA . ASP B 1 85 ? 12.32 -0.394 -12.562 1 98.12 85 ASP B CA 1
ATOM 2132 C C . ASP B 1 85 ? 11.219 -1.362 -12.141 1 98.12 85 ASP B C 1
ATOM 2134 O O . ASP B 1 85 ? 10.141 -1.387 -12.742 1 98.12 85 ASP B O 1
ATOM 2138 N N . VAL B 1 86 ? 11.484 -2.17 -11.156 1 98.69 86 VAL B N 1
ATOM 2139 C CA . VAL B 1 86 ? 10.602 -3.254 -10.75 1 98.69 86 VAL B CA 1
ATOM 2140 C C . VAL B 1 86 ? 9.977 -2.926 -9.391 1 98.69 86 VAL B C 1
ATOM 2142 O O . VAL B 1 86 ? 10.68 -2.586 -8.445 1 98.69 86 VAL B O 1
ATOM 2145 N N . ARG B 1 87 ? 8.664 -2.938 -9.312 1 98.81 87 ARG B N 1
ATOM 2146 C CA . ARG B 1 87 ? 7.93 -2.766 -8.07 1 98.81 87 ARG B CA 1
ATOM 2147 C C . ARG B 1 87 ? 7.023 -3.965 -7.797 1 98.81 87 ARG B C 1
ATOM 2149 O O . ARG B 1 87 ? 6.609 -4.656 -8.727 1 98.81 87 ARG B O 1
ATOM 2156 N N . ILE B 1 88 ? 6.832 -4.207 -6.559 1 98.88 88 ILE B N 1
ATOM 2157 C CA . ILE B 1 88 ? 5.816 -5.176 -6.156 1 98.88 88 ILE B CA 1
ATOM 2158 C C . ILE B 1 88 ? 4.477 -4.473 -5.965 1 98.88 88 ILE B C 1
ATOM 2160 O O . ILE B 1 88 ? 4.395 -3.453 -5.273 1 98.88 88 ILE B O 1
ATOM 2164 N N . CYS B 1 89 ? 3.469 -4.938 -6.629 1 98.81 89 CYS B N 1
ATOM 2165 C CA . CYS B 1 89 ? 2.119 -4.391 -6.531 1 98.81 89 CYS B CA 1
ATOM 2166 C C . CYS B 1 89 ? 1.142 -5.441 -6.02 1 98.81 89 CYS B C 1
ATOM 2168 O O . CYS B 1 89 ? 0.742 -6.34 -6.766 1 98.81 89 CYS B O 1
ATOM 2170 N N . THR B 1 90 ? 0.78 -5.32 -4.746 1 98.25 90 THR B N 1
ATOM 2171 C CA . THR B 1 90 ? 0.014 -6.375 -4.09 1 98.25 90 THR B CA 1
ATOM 2172 C C . THR B 1 90 ? -1.23 -5.801 -3.42 1 98.25 90 THR B C 1
ATOM 2174 O O . THR B 1 90 ? -1.259 -4.625 -3.055 1 98.25 90 THR B O 1
ATOM 2177 N N . ALA B 1 91 ? -2.268 -6.574 -3.361 1 95.69 91 ALA B N 1
ATOM 2178 C CA . ALA B 1 91 ? -3.514 -6.176 -2.715 1 95.69 91 ALA B CA 1
ATOM 2179 C C . ALA B 1 91 ? -3.619 -6.766 -1.313 1 95.69 91 ALA B C 1
ATOM 2181 O O . ALA B 1 91 ? -3.297 -7.938 -1.102 1 95.69 91 ALA B O 1
ATOM 2182 N N . PRO B 1 92 ? -4.012 -5.93 -0.356 1 90.56 92 PRO B N 1
ATOM 2183 C CA . PRO B 1 92 ? -4.316 -6.531 0.943 1 90.56 92 PRO B CA 1
ATOM 2184 C C . PRO B 1 92 ? -5.574 -7.402 0.908 1 90.56 92 PRO B C 1
ATOM 2186 O O . PRO B 1 92 ? -6.453 -7.188 0.07 1 90.56 92 PRO B O 1
ATOM 2189 N N . VAL B 1 93 ? -5.582 -8.344 1.77 1 84.06 93 VAL B N 1
ATOM 2190 C CA . VAL B 1 93 ? -6.82 -9.102 1.93 1 84.06 93 VAL B CA 1
ATOM 2191 C C . VAL B 1 93 ? -7.754 -8.367 2.887 1 84.06 93 VAL B C 1
ATOM 2193 O O . VAL B 1 93 ? -7.367 -7.367 3.498 1 84.06 93 VAL B O 1
ATOM 2196 N N . ASN B 1 94 ? -8.945 -8.852 3.033 1 80.69 94 ASN B N 1
ATOM 2197 C CA . ASN B 1 94 ? -9.938 -8.18 3.865 1 80.69 94 ASN B CA 1
ATOM 2198 C C . ASN B 1 94 ? -9.547 -8.211 5.34 1 80.69 94 ASN B C 1
ATOM 2200 O O . ASN B 1 94 ? -9.82 -7.266 6.082 1 80.69 94 ASN B O 1
ATOM 2204 N N . GLN B 1 95 ? -8.977 -9.266 5.781 1 78.06 95 GLN B N 1
ATOM 2205 C CA . GLN B 1 95 ? -8.414 -9.328 7.129 1 78.06 95 GLN B CA 1
ATOM 2206 C C . GLN B 1 95 ? -7.012 -8.727 7.172 1 78.06 95 GLN B C 1
ATOM 2208 O O . GLN B 1 95 ? -6.023 -9.445 7.285 1 78.06 95 GLN B O 1
ATOM 2213 N N . TYR B 1 96 ? -6.957 -7.445 7.23 1 75.38 96 TYR B N 1
ATOM 2214 C CA . TYR B 1 96 ? -5.77 -6.68 6.863 1 75.38 96 TYR B CA 1
ATOM 2215 C C . TYR B 1 96 ? -4.855 -6.484 8.07 1 75.38 96 TYR B C 1
ATOM 2217 O O . TYR B 1 96 ? -3.711 -6.055 7.922 1 75.38 96 TYR B O 1
ATOM 2225 N N . ARG B 1 97 ? -5.246 -6.789 9.234 1 82.44 97 ARG B N 1
ATOM 2226 C CA . ARG B 1 97 ? -4.551 -6.336 10.438 1 82.44 97 ARG B CA 1
ATOM 2227 C C . ARG B 1 97 ? -3.068 -6.695 10.375 1 82.44 97 ARG B C 1
ATOM 2229 O O . ARG B 1 97 ? -2.211 -5.867 10.688 1 82.44 97 ARG B O 1
ATOM 2236 N N . TYR B 1 98 ? -2.764 -7.844 9.875 1 87.31 98 TYR B N 1
ATOM 2237 C CA . TYR B 1 98 ? -1.365 -8.258 9.867 1 87.31 98 TYR B CA 1
ATOM 2238 C C . TYR B 1 98 ? -0.838 -8.391 8.445 1 87.31 98 TYR B C 1
ATOM 2240 O O . TYR B 1 98 ? 0.375 -8.398 8.227 1 87.31 98 TYR B O 1
ATOM 2248 N N . CYS B 1 99 ? -1.771 -8.359 7.559 1 91.5 99 CYS B N 1
ATOM 2249 C CA . CYS B 1 99 ? -1.493 -8.727 6.176 1 91.5 99 CYS B CA 1
ATOM 2250 C C . CYS B 1 99 ? -0.5 -7.758 5.543 1 91.5 99 CYS B C 1
ATOM 2252 O O . CYS B 1 99 ? 0.567 -8.172 5.086 1 91.5 99 CYS B O 1
ATOM 2254 N N . ALA B 1 100 ? -0.728 -6.48 5.645 1 92.56 100 ALA B N 1
ATOM 2255 C CA . ALA B 1 100 ? 0.048 -5.48 4.91 1 92.56 100 ALA B CA 1
ATOM 2256 C C . ALA B 1 100 ? 1.498 -5.457 5.387 1 92.56 100 ALA B C 1
ATOM 2258 O O . ALA B 1 100 ? 2.424 -5.527 4.578 1 92.56 100 ALA B O 1
ATOM 2259 N N . GLY B 1 101 ? 1.637 -5.391 6.711 1 92.75 101 GLY B N 1
ATOM 2260 C CA . GLY B 1 101 ? 2.982 -5.402 7.262 1 92.75 101 GLY B CA 1
ATOM 2261 C C . GLY B 1 101 ? 3.738 -6.684 6.969 1 92.75 101 GLY B C 1
ATOM 2262 O O . GLY B 1 101 ? 4.941 -6.652 6.695 1 92.75 101 GLY B O 1
ATOM 2263 N N . GLU B 1 102 ? 3.082 -7.785 6.961 1 94.88 102 GLU B N 1
ATOM 2264 C CA . GLU B 1 102 ? 3.711 -9.078 6.73 1 94.88 102 GLU B CA 1
ATOM 2265 C C . GLU B 1 102 ? 4.117 -9.242 5.266 1 94.88 102 GLU B C 1
ATOM 2267 O O . GLU B 1 102 ? 5.125 -9.883 4.965 1 94.88 102 GLU B O 1
ATOM 2272 N N . LYS B 1 103 ? 3.334 -8.648 4.371 1 96.5 103 LYS B N 1
ATOM 2273 C CA . LYS B 1 103 ? 3.715 -8.68 2.963 1 96.5 103 LYS B CA 1
ATOM 2274 C C . LYS B 1 103 ? 5.008 -7.902 2.727 1 96.5 103 LYS B C 1
ATOM 2276 O O . LYS B 1 103 ? 5.879 -8.352 1.977 1 96.5 103 LYS B O 1
ATOM 2281 N N . ILE B 1 104 ? 5.164 -6.809 3.391 1 96.12 104 ILE B N 1
ATOM 2282 C CA . ILE B 1 104 ? 6.402 -6.043 3.295 1 96.12 104 ILE B CA 1
ATOM 2283 C C . ILE B 1 104 ? 7.547 -6.828 3.934 1 96.12 104 ILE B C 1
ATOM 2285 O O . ILE B 1 104 ? 8.641 -6.902 3.375 1 96.12 104 ILE B O 1
ATOM 2289 N N . ALA B 1 105 ? 7.254 -7.441 5.051 1 95.5 105 ALA B N 1
ATOM 2290 C CA . ALA B 1 105 ? 8.258 -8.258 5.727 1 95.5 105 ALA B CA 1
ATOM 2291 C C . ALA B 1 105 ? 8.711 -9.422 4.848 1 95.5 105 ALA B C 1
ATOM 2293 O O . ALA B 1 105 ? 9.891 -9.758 4.816 1 95.5 105 ALA B O 1
ATOM 2294 N N . TRP B 1 106 ? 7.762 -10 4.176 1 97.62 106 TRP B N 1
ATOM 2295 C CA . TRP B 1 106 ? 8.078 -11.086 3.256 1 97.62 106 TRP B CA 1
ATOM 2296 C C . TRP B 1 106 ? 9.055 -10.625 2.182 1 97.62 106 TRP B C 1
ATOM 2298 O O . TRP B 1 106 ? 10.039 -11.312 1.886 1 97.62 106 TRP B O 1
ATOM 2308 N N . VAL B 1 107 ? 8.805 -9.469 1.648 1 97.94 107 VAL B N 1
ATOM 2309 C CA . VAL B 1 107 ? 9.664 -8.906 0.611 1 97.94 107 VAL B CA 1
ATOM 2310 C C . VAL B 1 107 ? 11.055 -8.656 1.176 1 97.94 107 VAL B C 1
ATOM 2312 O O . VAL B 1 107 ? 12.062 -8.977 0.535 1 97.94 107 VAL B O 1
ATOM 2315 N N . GLU B 1 108 ? 11.078 -8.109 2.334 1 96.94 108 GLU B N 1
ATOM 2316 C CA . GLU B 1 108 ? 12.359 -7.867 2.979 1 96.94 108 GLU B CA 1
ATOM 2317 C C . GLU B 1 108 ? 13.148 -9.164 3.148 1 96.94 108 GLU B C 1
ATOM 2319 O O . GLU B 1 108 ? 14.336 -9.227 2.824 1 96.94 108 GLU B O 1
ATOM 2324 N N . GLN B 1 109 ? 12.508 -10.156 3.584 1 97.62 109 GLN B N 1
ATOM 2325 C CA . GLN B 1 109 ? 13.125 -11.445 3.875 1 97.62 109 GLN B CA 1
ATOM 2326 C C . GLN B 1 109 ? 13.648 -12.102 2.602 1 97.62 109 GLN B C 1
ATOM 2328 O O . GLN B 1 109 ? 14.734 -12.68 2.6 1 97.62 109 GLN B O 1
ATOM 2333 N N . HIS B 1 110 ? 12.938 -12.008 1.544 1 98.69 110 HIS B N 1
ATOM 2334 C CA . HIS B 1 110 ? 13.227 -12.82 0.369 1 98.69 110 HIS B CA 1
ATOM 2335 C C . HIS B 1 110 ? 14 -12.023 -0.674 1 98.69 110 HIS B C 1
ATOM 2337 O O . HIS B 1 110 ? 14.875 -12.57 -1.354 1 98.69 110 HIS B O 1
ATOM 2343 N N . LEU B 1 111 ? 13.703 -10.75 -0.726 1 98.44 111 LEU B N 1
ATOM 2344 C CA . LEU B 1 111 ? 14.297 -9.961 -1.8 1 98.44 111 LEU B CA 1
ATOM 2345 C C . LEU B 1 111 ? 15.344 -8.992 -1.249 1 98.44 111 LEU B C 1
ATOM 2347 O O . LEU B 1 111 ? 16.188 -8.492 -1.996 1 98.44 111 LEU B O 1
ATOM 2351 N N . GLY B 1 112 ? 15.273 -8.695 0.09 1 97.19 112 GLY B N 1
ATOM 2352 C CA . GLY B 1 112 ? 16.234 -7.801 0.711 1 97.19 112 GLY B CA 1
ATOM 2353 C C . GLY B 1 112 ? 15.617 -6.5 1.188 1 97.19 112 GLY B C 1
ATOM 2354 O O . GLY B 1 112 ? 14.562 -6.094 0.695 1 97.19 112 GLY B O 1
ATOM 2355 N N . ALA B 1 113 ? 16.281 -5.848 2.084 1 94.88 113 ALA B N 1
ATOM 2356 C CA . ALA B 1 113 ? 15.781 -4.648 2.754 1 94.88 113 ALA B CA 1
ATOM 2357 C C . ALA B 1 113 ? 15.484 -3.541 1.748 1 94.88 113 ALA B C 1
ATOM 2359 O O . ALA B 1 113 ? 14.492 -2.816 1.883 1 94.88 113 ALA B O 1
ATOM 2360 N N . GLY B 1 114 ? 16.312 -3.422 0.756 1 94.75 114 GLY B N 1
ATOM 2361 C CA . GLY B 1 114 ? 16.125 -2.379 -0.243 1 94.75 114 GLY B CA 1
ATOM 2362 C C . GLY B 1 114 ? 14.844 -2.525 -1.035 1 94.75 114 GLY B C 1
ATOM 2363 O O . GLY B 1 114 ? 14.328 -1.547 -1.58 1 94.75 114 GLY B O 1
ATOM 2364 N N . TRP B 1 115 ? 14.273 -3.703 -1.087 1 96.88 115 TRP B N 1
ATOM 2365 C CA . TRP B 1 115 ? 13.078 -3.979 -1.875 1 96.88 115 TRP B CA 1
ATOM 2366 C C . TRP B 1 115 ? 11.82 -3.527 -1.135 1 96.88 115 TRP B C 1
ATOM 2368 O O . TRP B 1 115 ? 10.742 -3.436 -1.727 1 96.88 115 TRP B O 1
ATOM 2378 N N . THR B 1 116 ? 11.961 -3.229 0.144 1 95.5 116 THR B N 1
ATOM 2379 C CA . THR B 1 116 ? 10.789 -2.803 0.896 1 95.5 116 THR B CA 1
ATOM 2380 C C . THR B 1 116 ? 10.25 -1.483 0.354 1 95.5 116 THR B C 1
ATOM 2382 O O . THR B 1 116 ? 9.039 -1.253 0.361 1 95.5 116 THR B O 1
ATOM 2385 N N . ARG B 1 117 ? 11.125 -0.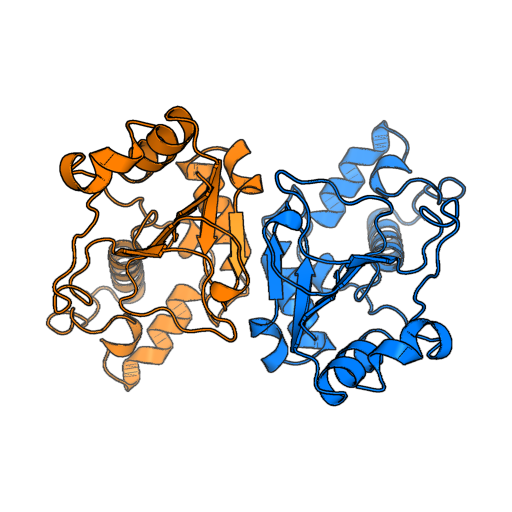656 -0.16 1 95.06 117 ARG B N 1
ATOM 2386 C CA . ARG B 1 117 ? 10.711 0.637 -0.692 1 95.06 117 ARG B CA 1
ATOM 2387 C C . ARG B 1 117 ? 10.062 0.481 -2.066 1 95.06 117 ARG B C 1
ATOM 2389 O O . ARG B 1 117 ? 9.555 1.451 -2.633 1 95.06 117 ARG B O 1
ATOM 2396 N N . ARG B 1 118 ? 10.117 -0.722 -2.605 1 97.06 118 ARG B N 1
ATOM 2397 C CA . ARG B 1 118 ? 9.578 -1.005 -3.934 1 97.06 118 ARG B CA 1
ATOM 2398 C C . ARG B 1 118 ? 8.203 -1.654 -3.84 1 97.06 118 ARG B C 1
ATOM 2400 O O . ARG B 1 118 ? 7.629 -2.061 -4.855 1 97.06 118 ARG B O 1
ATOM 2407 N N . VAL B 1 119 ? 7.629 -1.704 -2.652 1 97.81 119 VAL B N 1
ATOM 2408 C CA . VAL B 1 119 ? 6.332 -2.34 -2.451 1 97.81 119 VAL B CA 1
ATOM 2409 C C . VAL B 1 119 ? 5.223 -1.294 -2.553 1 97.81 119 VAL B C 1
ATOM 2411 O O . VAL B 1 119 ? 5.316 -0.219 -1.954 1 97.81 119 VAL B O 1
ATOM 2414 N N . ILE B 1 120 ? 4.234 -1.63 -3.316 1 98.44 120 ILE B N 1
ATOM 2415 C CA . ILE B 1 120 ? 2.992 -0.87 -3.406 1 98.44 120 ILE B CA 1
ATOM 2416 C C . ILE B 1 120 ? 1.812 -1.761 -3.02 1 98.44 120 ILE B C 1
ATOM 2418 O O . ILE B 1 120 ? 1.603 -2.816 -3.619 1 98.44 120 ILE B O 1
ATOM 2422 N N . ILE B 1 121 ? 1.092 -1.336 -2.041 1 97.31 121 ILE B N 1
ATOM 2423 C CA . ILE B 1 121 ? -0.095 -2.064 -1.604 1 97.31 121 ILE B CA 1
ATOM 2424 C C . ILE B 1 121 ? -1.351 -1.307 -2.027 1 97.31 121 ILE B C 1
ATOM 2426 O O . ILE B 1 121 ? -1.572 -0.171 -1.603 1 97.31 121 ILE B O 1
ATOM 2430 N N . ALA B 1 122 ? -2.135 -1.919 -2.844 1 97.69 122 ALA B N 1
ATOM 2431 C CA . ALA B 1 122 ? -3.354 -1.314 -3.375 1 97.69 122 ALA B CA 1
ATOM 2432 C C . ALA B 1 122 ? -4.379 -2.383 -3.742 1 97.69 122 ALA B C 1
ATOM 2434 O O . ALA B 1 122 ? -4.082 -3.297 -4.516 1 97.69 122 ALA B O 1
ATOM 2435 N N . LYS B 1 123 ? -5.57 -2.217 -3.234 1 96.62 123 LYS B N 1
ATOM 2436 C CA . LYS B 1 123 ? -6.641 -3.123 -3.637 1 96.62 123 LYS B CA 1
ATOM 2437 C C . LYS B 1 123 ? -6.953 -2.98 -5.125 1 96.62 123 LYS B C 1
ATOM 2439 O O . LYS B 1 123 ? -7.148 -3.979 -5.82 1 96.62 123 LYS B O 1
ATOM 2444 N N . ASP B 1 124 ? -7.035 -1.81 -5.578 1 97.81 124 ASP B N 1
ATOM 2445 C CA . ASP B 1 124 ? -7.285 -1.492 -6.98 1 97.81 124 ASP B CA 1
ATOM 2446 C C . ASP B 1 124 ? -5.98 -1.203 -7.719 1 97.81 124 ASP B C 1
ATOM 2448 O O . ASP B 1 124 ? -5.516 -0.062 -7.742 1 97.81 124 ASP B O 1
ATOM 2452 N N . LYS B 1 125 ? -5.461 -2.156 -8.391 1 98.62 125 LYS B N 1
ATOM 2453 C CA . LYS B 1 125 ? -4.152 -2.045 -9.023 1 98.62 125 LYS B CA 1
ATOM 2454 C C . LYS B 1 125 ? -4.199 -1.104 -10.227 1 98.62 125 LYS B C 1
ATOM 2456 O O . LYS B 1 125 ? -3.16 -0.679 -10.727 1 98.62 125 LYS B O 1
ATOM 2461 N N . THR B 1 126 ? -5.379 -0.728 -10.711 1 98.62 126 THR B N 1
ATOM 2462 C CA . THR B 1 126 ? -5.473 0.166 -11.859 1 98.62 126 THR B CA 1
ATOM 2463 C C . THR B 1 126 ? -5.043 1.58 -11.477 1 98.62 126 THR B C 1
ATOM 2465 O O . THR B 1 126 ? -4.82 2.42 -12.352 1 98.62 126 THR B O 1
ATOM 2468 N N . TRP B 1 127 ? -4.832 1.86 -10.219 1 98.81 127 TRP B N 1
ATOM 2469 C CA . TRP B 1 127 ? -4.363 3.16 -9.742 1 98.81 127 TRP B CA 1
ATOM 2470 C C . TRP B 1 127 ? -2.842 3.246 -9.805 1 98.81 127 TRP B C 1
ATOM 2472 O O . TRP B 1 127 ? -2.268 4.324 -9.633 1 98.81 127 TRP B O 1
ATOM 2482 N N . VAL B 1 128 ? -2.176 2.146 -10.07 1 98.81 128 VAL B N 1
ATOM 2483 C CA . VAL B 1 128 ? -0.717 2.096 -10.078 1 98.81 128 VAL B CA 1
ATOM 2484 C C . VAL B 1 128 ? -0.205 2.15 -11.516 1 98.81 128 VAL B C 1
ATOM 2486 O O . VAL B 1 128 ? -0.728 1.46 -12.391 1 98.81 128 VAL B O 1
ATOM 2489 N N . ARG B 1 129 ? 0.819 2.941 -11.711 1 98.12 129 ARG B N 1
ATOM 2490 C CA . ARG B 1 129 ? 1.433 3.092 -13.023 1 98.12 129 ARG B CA 1
ATOM 2491 C C . ARG B 1 129 ? 2.398 1.946 -13.312 1 98.12 129 ARG B C 1
ATOM 2493 O O . ARG B 1 129 ? 2.977 1.369 -12.391 1 98.12 129 ARG B O 1
ATOM 2500 N N . GLY B 1 130 ? 2.559 1.74 -14.617 1 98.38 130 GLY B N 1
ATOM 2501 C CA . GLY B 1 130 ? 3.512 0.744 -15.078 1 98.38 130 GLY B CA 1
ATOM 2502 C C . GLY B 1 130 ? 3.379 0.428 -16.562 1 98.38 130 GLY B C 1
ATOM 2503 O O . GLY B 1 130 ? 2.396 0.816 -17.188 1 98.38 130 GLY B O 1
ATOM 2504 N N . ASP B 1 131 ? 4.375 -0.181 -17.094 1 98.5 131 ASP B N 1
ATOM 2505 C CA . ASP B 1 131 ? 4.301 -0.678 -18.469 1 98.5 131 ASP B CA 1
ATOM 2506 C C . ASP B 1 131 ? 3.695 -2.08 -18.516 1 98.5 131 ASP B C 1
ATOM 2508 O O . ASP B 1 131 ? 2.908 -2.395 -19.406 1 98.5 131 ASP B O 1
ATOM 2512 N N . ILE B 1 132 ? 4.074 -2.896 -17.516 1 98.62 132 ILE B N 1
ATOM 2513 C CA . ILE B 1 132 ? 3.66 -4.293 -17.453 1 98.62 132 ILE B CA 1
ATOM 2514 C C . ILE B 1 132 ? 3.25 -4.648 -16.016 1 98.62 132 ILE B C 1
ATOM 2516 O O . ILE B 1 132 ? 3.902 -4.234 -15.062 1 98.62 132 ILE B O 1
ATOM 2520 N N . LEU B 1 133 ? 2.186 -5.348 -15.891 1 98.81 133 LEU B N 1
ATOM 2521 C CA . LEU B 1 133 ? 1.824 -6.027 -14.656 1 98.81 133 LEU B CA 1
ATOM 2522 C C . LEU B 1 133 ? 1.835 -7.543 -14.844 1 98.81 133 LEU B C 1
ATOM 2524 O O . LEU B 1 133 ? 1.106 -8.07 -15.688 1 98.81 133 LEU B O 1
ATOM 2528 N N . ILE B 1 134 ? 2.699 -8.211 -14.141 1 98.88 134 ILE B N 1
ATOM 2529 C CA . ILE B 1 134 ? 2.688 -9.672 -14.102 1 98.88 134 ILE B CA 1
ATOM 2530 C C . ILE B 1 134 ? 1.838 -10.148 -12.93 1 98.88 134 ILE B C 1
ATOM 2532 O O . ILE B 1 134 ? 2.186 -9.922 -11.773 1 98.88 134 ILE B O 1
ATOM 2536 N N . ASP B 1 135 ? 0.759 -10.789 -13.219 1 98.81 135 ASP B N 1
ATOM 2537 C CA . ASP B 1 135 ? -0.261 -11.172 -12.25 1 98.81 135 ASP B CA 1
ATOM 2538 C C . ASP B 1 135 ? -0.937 -12.484 -12.664 1 98.81 135 ASP B C 1
ATOM 2540 O O . ASP B 1 135 ? -1.201 -12.703 -13.844 1 98.81 135 ASP B O 1
ATOM 2544 N N . ASP B 1 136 ? -1.236 -13.312 -11.742 1 98.62 136 ASP B N 1
ATOM 2545 C CA . ASP B 1 136 ? -1.836 -14.594 -12.078 1 98.62 136 ASP B CA 1
ATOM 2546 C C . ASP B 1 136 ? -3.354 -14.477 -12.211 1 98.62 136 ASP B C 1
ATOM 2548 O O . ASP B 1 136 ? -4.008 -15.383 -12.727 1 98.62 136 ASP B O 1
ATOM 2552 N N . LYS B 1 137 ? -3.928 -13.422 -11.602 1 97.88 137 LYS B N 1
ATOM 2553 C CA . LYS B 1 137 ? -5.371 -13.234 -11.734 1 97.88 137 LYS B CA 1
ATOM 2554 C C . LYS B 1 137 ? -5.781 -13.094 -13.195 1 97.88 137 LYS B C 1
ATOM 2556 O O . LYS B 1 137 ? -5.227 -12.266 -13.922 1 97.88 137 LYS B O 1
ATOM 2561 N N . PRO B 1 138 ? -6.727 -13.844 -13.586 1 97.12 138 PRO B N 1
ATOM 2562 C CA . PRO B 1 138 ? -7.051 -13.867 -15.016 1 97.12 138 PRO B CA 1
ATOM 2563 C C . PRO B 1 138 ? -7.469 -12.5 -15.547 1 97.12 138 PRO B C 1
ATOM 2565 O O . PRO B 1 138 ? -7.082 -12.117 -16.656 1 97.12 138 PRO B O 1
ATOM 2568 N N . THR B 1 139 ? -8.289 -11.852 -14.773 1 95.06 139 THR B N 1
ATOM 2569 C CA . THR B 1 139 ? -8.758 -10.516 -15.133 1 95.06 139 THR B CA 1
ATOM 2570 C C . THR B 1 139 ? -8.625 -9.562 -13.945 1 95.06 139 THR B C 1
ATOM 2572 O O . THR B 1 139 ? -9.117 -9.844 -12.852 1 95.06 139 THR B O 1
ATOM 2575 N N . ILE B 1 140 ? -7.98 -8.516 -14.195 1 95.31 140 ILE B N 1
ATOM 2576 C CA . ILE B 1 140 ? -7.844 -7.504 -13.156 1 95.31 140 ILE B CA 1
ATOM 2577 C C . ILE B 1 140 ? -8.844 -6.379 -13.391 1 95.31 140 ILE B C 1
ATOM 2579 O O . ILE B 1 140 ? -8.805 -5.715 -14.43 1 95.31 140 ILE B O 1
ATOM 2583 N N . GLU B 1 141 ? -9.688 -6.254 -12.438 1 93.56 141 GLU B N 1
ATOM 2584 C CA . GLU B 1 141 ? -10.703 -5.207 -12.484 1 93.56 141 GLU B CA 1
ATOM 2585 C C . GLU B 1 141 ? -10.359 -4.062 -11.531 1 93.56 141 GLU B C 1
ATOM 2587 O O . GLU B 1 141 ? -9.664 -4.266 -10.539 1 93.56 141 GLU B O 1
ATOM 2592 N N . GLY B 1 142 ? -10.75 -2.855 -11.914 1 96.5 142 GLY B N 1
ATOM 2593 C CA . GLY B 1 142 ? -10.562 -1.667 -11.102 1 96.5 142 GLY B CA 1
ATOM 2594 C C . GLY B 1 142 ? -11.406 -0.491 -11.555 1 96.5 142 GLY B C 1
ATOM 2595 O O . GLY B 1 142 ? -12.328 -0.654 -12.367 1 96.5 142 GLY B O 1
ATOM 2596 N N . SER B 1 143 ? -11.164 0.598 -10.945 1 97.56 143 SER B N 1
ATOM 2597 C CA . SER B 1 143 ? -11.984 1.78 -11.195 1 97.56 143 SER B CA 1
ATOM 2598 C C . SER B 1 143 ? -11.469 2.574 -12.391 1 97.56 143 SER B C 1
ATOM 2600 O O . SER B 1 143 ? -12.156 3.467 -12.891 1 97.56 143 SER B O 1
ATOM 2602 N N . LEU B 1 144 ? -10.258 2.24 -12.906 1 98 144 LEU B N 1
ATOM 2603 C CA . LEU B 1 144 ? -9.641 2.957 -14.016 1 98 144 LEU B CA 1
ATOM 2604 C C . LEU B 1 144 ? -9.18 1.986 -15.102 1 98 144 LEU B C 1
ATOM 2606 O O . LEU B 1 144 ? -8.922 0.813 -14.82 1 98 144 LEU B O 1
ATOM 2610 N N . PRO B 1 145 ? -9.203 2.455 -16.312 1 97.5 145 PRO B N 1
ATOM 2611 C CA . PRO B 1 145 ? -8.492 1.636 -17.297 1 97.5 145 PRO B CA 1
ATOM 2612 C C . PRO B 1 145 ? -7.02 1.436 -16.938 1 97.5 145 PRO B C 1
ATOM 2614 O O . PRO B 1 145 ? -6.324 2.398 -16.609 1 97.5 145 PRO B O 1
ATOM 2617 N N . PRO B 1 146 ? -6.574 0.249 -17.047 1 97.5 146 PRO B N 1
ATOM 2618 C CA . PRO B 1 146 ? -5.164 0.023 -16.719 1 97.5 146 PRO B CA 1
ATOM 2619 C C . PRO B 1 146 ? -4.211 0.773 -17.641 1 97.5 146 PRO B C 1
ATOM 2621 O O . PRO B 1 146 ? -4.516 0.976 -18.812 1 97.5 146 PRO B O 1
ATOM 2624 N N . LEU B 1 147 ? -3.068 1.162 -17.078 1 97.38 147 LEU B N 1
ATOM 2625 C CA . LEU B 1 147 ? -2.012 1.784 -17.859 1 97.38 147 LEU B CA 1
ATOM 2626 C C . LEU B 1 147 ? -0.896 0.787 -18.156 1 97.38 147 LEU B C 1
ATOM 2628 O O . LEU B 1 147 ? 0.146 1.159 -18.703 1 97.38 147 LEU B O 1
ATOM 2632 N N . TRP B 1 148 ? -1.055 -0.409 -17.734 1 98.25 148 TRP B N 1
ATOM 2633 C CA . TRP B 1 148 ? -0.067 -1.462 -17.938 1 98.25 148 TRP B CA 1
ATOM 2634 C C . TRP B 1 148 ? -0.641 -2.58 -18.812 1 98.25 148 TRP B C 1
ATOM 2636 O O . TRP B 1 148 ? -1.856 -2.793 -18.828 1 98.25 148 TRP B O 1
ATOM 2646 N N . GLN B 1 149 ? 0.266 -3.199 -19.469 1 98.12 149 GLN B N 1
ATOM 2647 C CA . GLN B 1 149 ? -0.084 -4.453 -20.125 1 98.12 149 GLN B CA 1
ATOM 2648 C C . GLN B 1 149 ? -0.085 -5.613 -19.141 1 98.12 149 GLN B C 1
ATOM 2650 O O . GLN B 1 149 ? 0.882 -5.809 -18.391 1 98.12 149 GLN B O 1
ATOM 2655 N N . HIS B 1 150 ? -1.161 -6.324 -19.125 1 98.12 150 HIS B N 1
ATOM 2656 C CA . HIS B 1 150 ? -1.294 -7.48 -18.234 1 98.12 150 HIS B CA 1
ATOM 2657 C C . HIS B 1 150 ? -0.593 -8.703 -18.828 1 98.12 150 HIS B C 1
ATOM 2659 O O . HIS B 1 150 ? -0.942 -9.164 -19.906 1 98.12 150 HIS B O 1
ATOM 2665 N N . ARG B 1 151 ? 0.467 -9.18 -18.188 1 98.25 151 ARG B N 1
ATOM 2666 C CA . ARG B 1 151 ? 1.122 -10.445 -18.484 1 98.25 151 ARG B CA 1
ATOM 2667 C C . ARG B 1 151 ? 0.776 -11.508 -17.453 1 98.25 151 ARG B C 1
ATOM 2669 O O . ARG B 1 151 ? 1.027 -11.32 -16.266 1 98.25 151 ARG B O 1
ATOM 2676 N N . LEU B 1 152 ? 0.272 -12.625 -17.953 1 98.56 152 LEU B N 1
ATOM 2677 C CA . LEU B 1 152 ? -0.279 -13.617 -17.031 1 98.56 152 LEU B CA 1
ATOM 2678 C C . LEU B 1 152 ? 0.817 -14.539 -16.516 1 98.56 152 LEU B C 1
ATOM 2680 O O . LEU B 1 152 ? 1.596 -15.094 -17.281 1 98.56 152 LEU B O 1
ATOM 2684 N N . TYR B 1 153 ? 0.93 -14.609 -15.227 1 98.81 153 TYR B N 1
ATOM 2685 C CA . TYR B 1 153 ? 1.706 -15.695 -14.633 1 98.81 153 TYR B CA 1
ATOM 2686 C C . TYR B 1 153 ? 0.906 -16.984 -14.617 1 98.81 153 TYR B C 1
ATOM 2688 O O . TYR B 1 153 ? -0.265 -17 -14.227 1 98.81 153 TYR B O 1
ATOM 2696 N N . ASP B 1 154 ? 1.515 -17.953 -14.906 1 98.38 154 ASP B N 1
ATOM 2697 C CA . ASP B 1 154 ? 0.832 -19.234 -15.102 1 98.38 154 ASP B CA 1
ATOM 2698 C C . ASP B 1 154 ? 0.243 -19.75 -13.797 1 98.38 154 ASP B C 1
ATOM 2700 O O . ASP B 1 154 ? 0.932 -19.797 -12.773 1 98.38 154 ASP B O 1
ATOM 2704 N N . ALA B 1 155 ? -0.953 -20.109 -13.844 1 97.56 155 ALA B N 1
ATOM 2705 C CA . ALA B 1 155 ? -1.69 -20.75 -12.75 1 97.56 155 ALA B CA 1
ATOM 2706 C C . ALA B 1 155 ? -2.871 -21.547 -13.281 1 97.56 155 ALA B C 1
ATOM 2708 O O . ALA B 1 155 ? -3.406 -21.25 -14.352 1 97.56 155 ALA B O 1
ATOM 2709 N N . PRO B 1 156 ? -3.309 -22.531 -12.586 1 96.31 156 PRO B N 1
ATOM 2710 C CA . PRO B 1 156 ? -4.418 -23.359 -13.055 1 96.31 156 PRO B CA 1
ATOM 2711 C C . PRO B 1 156 ? -5.672 -22.547 -13.375 1 96.31 156 PRO B C 1
ATOM 2713 O O . PRO B 1 156 ? -6.355 -22.828 -14.367 1 96.31 156 PRO B O 1
ATOM 2716 N N . HIS B 1 157 ? -5.969 -21.531 -12.633 1 97.44 157 HIS B N 1
ATOM 2717 C CA . HIS B 1 157 ? -7.23 -20.812 -12.75 1 97.44 157 HIS B CA 1
ATOM 2718 C C . HIS B 1 157 ? -7.211 -19.859 -13.93 1 97.44 157 HIS B C 1
ATOM 2720 O O . HIS B 1 157 ? -8.234 -19.266 -14.273 1 97.44 157 HIS B O 1
ATOM 2726 N N . ASN B 1 158 ? -6.039 -19.703 -14.578 1 97.69 158 ASN B N 1
ATOM 2727 C CA . ASN B 1 158 ? -6.039 -18.797 -15.719 1 97.69 158 ASN B CA 1
ATOM 2728 C C . ASN B 1 158 ? -5.711 -19.516 -17.016 1 97.69 158 ASN B C 1
ATOM 2730 O O . ASN B 1 158 ? -5.555 -18.891 -18.062 1 97.69 158 ASN B O 1
ATOM 2734 N N . ARG B 1 159 ? -5.664 -20.844 -16.984 1 95.06 159 ARG B N 1
ATOM 2735 C CA . ARG B 1 159 ? -5.215 -21.641 -18.125 1 95.06 159 ARG B CA 1
ATOM 2736 C C . ARG B 1 159 ? -6.305 -21.75 -19.188 1 95.06 159 ARG B C 1
ATOM 2738 O O . ARG B 1 159 ? -6.047 -22.188 -20.312 1 95.06 159 ARG B O 1
ATOM 2745 N N . HIS B 1 160 ? -7.473 -21.359 -18.844 1 94.75 160 HIS B N 1
ATOM 2746 C CA . HIS B 1 160 ? -8.531 -21.297 -19.844 1 94.75 160 HIS B CA 1
ATOM 2747 C C . HIS B 1 160 ? -8.289 -20.188 -20.844 1 94.75 160 HIS B C 1
ATOM 2749 O O . HIS B 1 160 ? -8.875 -20.172 -21.938 1 94.75 160 HIS B O 1
ATOM 2755 N N . LEU B 1 161 ? -7.543 -19.188 -20.453 1 96 161 LEU B N 1
ATOM 2756 C CA . LEU B 1 161 ? -7.188 -18.094 -21.344 1 96 161 LEU B CA 1
ATOM 2757 C C . LEU B 1 161 ? -6.07 -18.516 -22.297 1 96 161 LEU B C 1
ATOM 2759 O O . LEU B 1 161 ? -5.082 -19.125 -21.875 1 96 161 LEU B O 1
ATOM 2763 N N . ASN B 1 162 ? -6.242 -18.25 -23.547 1 95.06 162 ASN B N 1
ATOM 2764 C CA . ASN B 1 162 ? -5.25 -18.625 -24.547 1 95.06 162 ASN B CA 1
ATOM 2765 C C . ASN B 1 162 ? -4.301 -17.469 -24.844 1 95.06 162 ASN B C 1
ATOM 2767 O O . ASN B 1 162 ? -4.344 -16.891 -25.938 1 95.06 162 ASN B O 1
ATOM 2771 N N . VAL B 1 163 ? -3.422 -17.141 -23.953 1 95.81 163 VAL B N 1
ATOM 2772 C CA . VAL B 1 163 ? -2.443 -16.062 -24.062 1 95.81 163 VAL B CA 1
ATOM 2773 C C . VAL B 1 163 ? -1.091 -16.547 -23.531 1 95.81 163 VAL B C 1
ATOM 2775 O O . VAL B 1 163 ? -1.021 -17.516 -22.766 1 95.81 163 VAL B O 1
ATOM 2778 N N . PRO B 1 164 ? 0.014 -15.961 -23.984 1 95.88 164 PRO B N 1
ATOM 2779 C CA . PRO B 1 164 ? 1.319 -16.312 -23.422 1 95.88 164 PRO B CA 1
ATOM 2780 C C . PRO B 1 164 ? 1.373 -16.125 -21.906 1 95.88 164 PRO B C 1
ATOM 2782 O O . PRO B 1 164 ? 0.77 -15.195 -21.359 1 95.88 164 PRO B O 1
ATOM 2785 N N . ARG B 1 165 ? 2.084 -17 -21.328 1 97.12 165 ARG B N 1
ATOM 2786 C CA . ARG B 1 165 ? 2.205 -16.953 -19.875 1 97.12 165 ARG B CA 1
ATOM 2787 C C . ARG B 1 165 ? 3.668 -16.875 -19.438 1 97.12 165 ARG B C 1
ATOM 2789 O O . ARG B 1 165 ? 4.559 -17.297 -20.188 1 97.12 165 ARG B O 1
ATOM 2796 N N . ILE B 1 166 ? 3.82 -16.422 -18.281 1 98.62 166 ILE B N 1
ATOM 2797 C CA . ILE B 1 166 ? 5.141 -16.344 -17.672 1 98.62 166 ILE B CA 1
ATOM 2798 C C . ILE B 1 166 ? 5.281 -17.453 -16.625 1 98.62 166 ILE B C 1
ATOM 2800 O O . ILE B 1 166 ? 4.363 -17.688 -15.836 1 98.62 166 ILE B O 1
ATOM 2804 N N . VAL B 1 167 ? 6.359 -18.125 -16.719 1 98.69 167 VAL B N 1
ATOM 2805 C CA . VAL B 1 167 ? 6.793 -19.109 -15.727 1 98.69 167 VAL B CA 1
ATOM 2806 C C . VAL B 1 167 ? 8.242 -18.828 -15.328 1 98.69 167 VAL B C 1
ATOM 2808 O O . VAL B 1 167 ? 9.156 -18.984 -16.141 1 98.69 167 VAL B O 1
ATOM 2811 N N . TRP B 1 168 ? 8.453 -18.484 -14.07 1 98.75 168 TRP B N 1
ATOM 2812 C CA . TRP B 1 168 ? 9.758 -18 -13.648 1 98.75 168 TRP B CA 1
ATOM 2813 C C . TRP B 1 168 ? 10.844 -19.016 -13.969 1 98.75 168 TRP B C 1
ATOM 2815 O O . TRP B 1 168 ? 11.953 -18.641 -14.383 1 98.75 168 TRP B O 1
ATOM 2825 N N . THR B 1 169 ? 10.57 -20.266 -13.836 1 98.5 169 THR B N 1
ATOM 2826 C CA . THR B 1 169 ? 11.57 -21.328 -14.008 1 98.5 169 THR B CA 1
ATOM 2827 C C . THR B 1 169 ? 11.773 -21.641 -15.492 1 98.5 169 THR B C 1
ATOM 2829 O O . THR B 1 169 ? 12.594 -22.484 -15.844 1 98.5 169 THR B O 1
ATOM 2832 N N . GLN B 1 170 ? 10.984 -21.016 -16.297 1 98.19 170 GLN B N 1
ATOM 2833 C CA . GLN B 1 170 ? 11.117 -21.141 -17.75 1 98.19 170 GLN B CA 1
ATOM 2834 C C . GLN B 1 170 ? 11.438 -19.781 -18.391 1 98.19 170 GLN B C 1
ATOM 2836 O O . GLN B 1 170 ? 10.562 -19.156 -18.984 1 98.19 170 GLN B O 1
ATOM 2841 N N . PRO B 1 171 ? 12.672 -19.438 -18.359 1 95.56 171 PRO B N 1
ATOM 2842 C CA . PRO B 1 171 ? 13.086 -18.094 -18.781 1 95.56 171 PRO B CA 1
ATOM 2843 C C . PRO B 1 171 ? 12.672 -17.766 -20.203 1 95.56 171 PRO B C 1
ATOM 2845 O O . PRO B 1 171 ? 12.516 -16.594 -20.547 1 95.56 171 PRO B O 1
ATOM 2848 N N . GLU B 1 172 ? 12.469 -18.734 -21.016 1 96.62 172 GLU B N 1
ATOM 2849 C CA . GLU B 1 172 ? 12.047 -18.484 -22.391 1 96.62 172 GLU B CA 1
ATOM 2850 C C . GLU B 1 172 ? 10.68 -17.812 -22.422 1 96.62 172 GLU B C 1
ATOM 2852 O O . GLU B 1 172 ? 10.367 -17.094 -23.375 1 96.62 172 GLU B O 1
ATOM 2857 N N . THR B 1 173 ? 9.875 -17.922 -21.438 1 97.88 173 THR B N 1
ATOM 2858 C CA . THR B 1 173 ? 8.531 -17.359 -21.422 1 97.88 173 THR B CA 1
ATOM 2859 C C . THR B 1 173 ? 8.57 -15.867 -21.109 1 97.88 173 THR B C 1
ATOM 2861 O O . THR B 1 173 ? 7.566 -15.164 -21.266 1 97.88 173 THR B O 1
ATOM 2864 N N . TRP B 1 174 ? 9.641 -15.391 -20.625 1 97.62 174 TRP B N 1
ATOM 2865 C CA . TRP B 1 174 ? 9.766 -13.977 -20.297 1 97.62 174 TRP B CA 1
ATOM 2866 C C . TRP B 1 174 ? 11.125 -13.43 -20.734 1 97.62 174 TRP B C 1
ATOM 2868 O O . TRP B 1 174 ? 11.625 -12.461 -20.156 1 97.62 174 TRP B O 1
ATOM 2878 N N . ALA B 1 175 ? 11.734 -13.992 -21.688 1 96.75 175 ALA B N 1
ATOM 2879 C CA . ALA B 1 175 ? 13.055 -13.617 -22.203 1 96.75 175 ALA B CA 1
ATOM 2880 C C . ALA B 1 175 ? 13.031 -12.211 -22.797 1 96.75 175 ALA B C 1
ATOM 2882 O O . ALA B 1 175 ? 14.031 -11.492 -22.734 1 96.75 175 ALA B O 1
ATOM 2883 N N . ASP B 1 176 ? 11.906 -11.852 -23.375 1 96.38 176 ASP B N 1
ATOM 2884 C CA . ASP B 1 176 ? 11.766 -10.531 -23.984 1 96.38 176 ASP B CA 1
ATOM 2885 C C . ASP B 1 176 ? 11.969 -9.43 -22.938 1 96.38 176 ASP B C 1
ATOM 2887 O O . ASP B 1 176 ? 12.312 -8.297 -23.281 1 96.38 176 ASP B O 1
ATOM 2891 N N . LEU B 1 177 ? 11.734 -9.688 -21.656 1 96.31 177 LEU B N 1
ATOM 2892 C CA . LEU B 1 177 ? 11.898 -8.711 -20.594 1 96.31 177 LEU B CA 1
ATOM 2893 C C . LEU B 1 177 ? 13.344 -8.664 -20.109 1 96.31 177 LEU B C 1
ATOM 2895 O O . LEU B 1 177 ? 13.719 -7.777 -19.344 1 96.31 177 LEU B O 1
ATOM 2899 N N . LEU B 1 178 ? 14.078 -9.602 -20.531 1 93.62 178 LEU B N 1
ATOM 2900 C CA . LEU B 1 178 ? 15.461 -9.664 -20.094 1 93.62 178 LEU B CA 1
ATOM 2901 C C . LEU B 1 178 ? 16.375 -8.977 -21.094 1 93.62 178 LEU B C 1
ATOM 2903 O O . LEU B 1 178 ? 17.516 -8.617 -20.766 1 93.62 178 LEU B O 1
ATOM 2907 N N . ASP B 1 179 ? 16.031 -8.875 -22.281 1 81.44 179 ASP B N 1
ATOM 2908 C CA . ASP B 1 179 ? 16.875 -8.383 -23.359 1 81.44 179 ASP B CA 1
ATOM 2909 C C . ASP B 1 179 ? 16.766 -6.859 -23.5 1 81.44 179 ASP B C 1
ATOM 2911 O O . ASP B 1 179 ? 17.359 -6.266 -24.391 1 81.44 179 ASP B O 1
ATOM 2915 N N . ASN B 1 180 ? 16.281 -6.051 -22.469 1 58.62 180 ASN B N 1
ATOM 2916 C CA . ASN B 1 180 ? 16.281 -4.633 -22.812 1 58.62 180 ASN B CA 1
ATOM 2917 C C . ASN B 1 180 ? 17.672 -4.023 -22.625 1 58.62 180 ASN B C 1
ATOM 2919 O O . ASN B 1 180 ? 18.406 -4.418 -21.719 1 58.62 180 ASN B O 1
#

pLDDT: mean 95.86, std 4.85, range [58.62, 98.94]

Solvent-accessible surface area (backbone atoms only — not comparable to full-atom values): 18854 Å² total; per-residue (Å²): 95,37,36,30,31,30,36,76,58,48,34,29,24,45,66,62,33,48,42,51,54,37,25,72,75,69,74,41,74,64,75,40,78,93,36,54,58,48,76,55,65,50,74,32,33,56,76,91,50,30,65,54,45,53,49,49,58,38,34,84,61,42,59,42,63,34,46,66,27,75,43,23,60,60,44,56,51,47,36,39,71,30,65,32,51,65,32,38,46,30,57,63,58,92,51,32,69,42,33,46,14,24,49,44,49,30,39,26,73,70,69,29,70,79,45,43,62,32,40,30,38,27,56,42,57,32,43,42,62,33,53,30,34,39,34,39,65,77,74,85,73,53,96,44,79,61,64,38,47,82,41,35,31,67,44,70,40,32,61,86,54,93,66,80,45,35,44,60,79,40,55,80,50,50,42,81,63,49,71,94,94,37,36,30,32,28,36,75,60,48,33,29,24,45,67,63,34,49,43,51,53,39,25,71,75,69,74,41,76,63,74,40,79,94,37,55,60,47,76,54,65,49,74,31,33,56,76,91,50,29,65,56,46,52,50,49,58,38,34,82,61,41,58,42,62,32,46,66,27,74,44,24,60,61,46,55,51,47,36,38,72,33,65,31,51,65,32,38,46,30,55,60,57,91,50,31,72,43,32,45,15,23,49,44,49,30,38,26,74,68,69,29,70,79,44,44,62,32,41,31,38,26,57,43,57,32,44,41,63,33,52,31,33,39,33,39,65,76,72,87,72,54,95,43,78,63,64,37,46,81,40,35,31,66,46,70,42,32,62,85,54,94,65,79,44,34,44,60,78,41,55,81,52,50,41,81,64,50,69,97

Nearest PDB structures (foldseek):
  4l57-assembly1_B-2  TM=9.042E-01  e=4.719E-19  Homo sapiens
  6g2m-assembly1_A  TM=9.075E-01  e=1.420E-18  Homo sapiens
  2jau-assembly1_A  TM=9.105E-01  e=2.049E-18  Homo sapiens
  2jao-assembly1_A  TM=8.952E-01  e=1.137E-17  Mus musculus
  4yih-assembly1_B  TM=8.927E-01  e=2.847E-17  Homo sapiens

Foldseek 3Di:
DFEEEEPDPQFFPLPVLLQVLVCVVPVDGAQQPPVQLDDDSLVSHDPVCSVVSVVQLLDACSLLVTHTDVLRLVLQVLLVVLPYRYAYEYEADPNRPRGPVSNLNNCCVRNNPVRSVRYDYDNQCQVPDGAEYEEQPQDHDHDDDHNYHYAHADGNNNVVDDDQHDDSVDCVSVVVSNND/DFEEEEPDVQFFPLPVLLQVLVCVVPVDGAQQPPVQLDDDSLVSHDPVCSVVSVVQLLDACSLLPTHTDVLRLVLQVLLVVLPYRYAYEYEADPSRPRGPVSNLNNCCVRNNPVRSVRYDYDNQCQVPDGAEYEEQPQDHDHDDDHNYHYAHADGNNNVVDDDQHDDSVDCVSVVVSNND

InterPro domains:
  IPR010708 5'(3')-deoxyribonucleotidase [PF06941] (1-165)
  IPR023214 HAD superfamily [G3DSA:3.40.50.1000] (3-164)
  IPR036412 HAD-like superfamily [SSF56784] (2-165)

Radius of gyration: 21.36 Å; Cα contacts (8 Å, |Δi|>4): 666; chains: 2; bounding box: 41×63×56 Å

Organism: NCBI:txid2528037

Secondary structure (DSSP, 8-state):
-EEEE--BTTTB-HHHHHHHHHHHHHSS--S-TT-TT-SSGGGGS-GGGHHHHHHHHHSTTTGGGPPBPTTHHHHHHHHHHTT-EEEEEEPPPSS-TTHHHHHHHHHHHHH-GGGGGGEEEES-GGGB--SEEEESSS----SS--SSEEEEEP-GGGTTS-S-EE-TT-GGGGGGGT--/-EEEE--BTTTB-HHHHHHHHHHHHHSS--S-TT-TT-SSGGGGS-GGGHHHHHHHHHSTTTGGGPPBPTTHHHHHHHHHHTT-EEEEEEPPPSSHHHHHHHHHHHHHHHH-GGGGGGEEEES-GGGB--SEEEESSS----SS--SSEEEEEP-GGGTTS-S-EE-TT-GGGGGGGT--

Sequence (360 aa):
MLILLDQDNVLADFKSGFRRHWRGRFGEDAPIEGKEHIFYIRDRLPEHLRPHAAELYGAVGFFESLPSMPGAVEAAHALLAAGHDVRICTAPVNQYRYCAGEKIAWVEQHLGAGWTRRVIIAKDKTWVRGDILIDDKPTIEGSLPPLWQHRLYDAPHNRHLNVPRIVWTQPETWADLLDNMLILLDQDNVLADFKSGFRRHWRGRFGEDAPIEGKEHIFYIRDRLPEHLRPHAAELYGAVGFFESLPSMPGAVEAAHALLAAGHDVRICTAPVNQYRYCAGEKIAWVEQHLGAGWTRRVIIAKDKTWVRGDILIDDKPTIEGSLPPLWQHRLYDAPHNRHLNVPRIVWTQPETWADLLDN